Protein 3VUU (pdb70)

Radius of gyration: 20.95 Å; Cα contacts (8 Å, |Δi|>4): 336; chains: 1; bounding box: 60×55×41 Å

Solvent-accessible surface area: 14346 Å² total; per-residue (Å²): 246,32,25,82,134,138,63,34,160,84,67,140,24,76,33,66,32,3,58,89,116,86,68,96,20,105,14,8,6,0,0,38,22,12,66,70,18,43,10,134,2,58,107,101,23,31,119,67,66,62,141,128,90,25,38,0,30,81,40,0,19,42,39,0,15,58,0,0,125,56,5,12,85,102,28,79,138,55,48,141,75,0,15,30,6,0,52,4,0,0,0,0,0,0,11,1,0,40,29,83,1,20,13,75,38,84,29,1,104,64,0,30,80,28,0,38,131,2,3,98,92,61,9,126,136,61,136,100,13,97,58,0,108,112,6,6,91,81,25,67,89,61,0,20,38,0,0,4,10,1,0,42,51,30,82,177,23,126,107,23,40,42,39,68,94,10,7,95,27,42,11,18,8,2,3,6,22,3,0,0,25,74,0,1,74,50,0,74,138,34,21,79,60,24,92,66,27,20,158,138,165,119,113,115,84,31,54,30,23,73,129,137,36,87,120,37,38,81,140,24,55,81,16,6,68,60,9,15,66,13,1,63,89,32,42,114,125,73,122,98,5,100,119,28,38,8,1,64,6,0,53,110,71,6,122,40,3,163,8,61,118,115,4,0,57,77,22,0,70,170

B-factor: mean 55.86, std 19.71, range [22.27, 167.43]

Nearest PDB structures (foldseek):
  3vuu-assembly1_A  TM=1.004E+00  e=6.373E-39  Plasmodium falciparum 3D7
  3vuv-assembly1_A  TM=9.925E-01  e=5.225E-35  Plasmodium falciparum 3D7
  7yg2-assembly1_M  TM=9.817E-01  e=1.694E-31  Plasmodium falciparum
  2wau-assembly1_A  TM=8.057E-01  e=5.005E-11  Plasmodium falciparum 3D7
  2wau-assembly2_B  TM=8.161E-01  e=1.266E-10  Plasmodium falciparum 3D7

Sequence (270 aa):
KCPTEEICKDFNWLGSSVKNFSSDNKGVLVPPRRQSLCLRITLQDFRTKKKKEGDFEKFIYSYASSEARKLRTIHNNNLEKAHQAIRYSFADIGNIIRGDDMMDTPTSKETITYLEKVLKIYNENNDKPKDAKKWWTENRHHVWEAMMCGYQSAQKDNQCTGYGNIDDIPQFLRWFREWGTYVCEESEKNMNTLKAVCFPHENEMCSSTLKKYEEWYNKRKTEWTEQSIKYNNDKINYTDIKTLSPSEYLIEKCPECKCTKKNLQDVFEL

Secondary structure (DSSP, 8-state):
----HHHHHT---BSSSBTTTTTTTTT--B-HHHHT------HHHHHHHTTSTTHHHHHHHHHHHHHHHHHHHHTTT-HHHHHHHHHHHHHHHHHHHTT--SB-SHHHHHHHHHHHHHHHHHSSSSS---SHHHHHHHHHHHHHHHHHHHHHHHHT-------TTGGGS-HHHHHHHHHHHHHHHHHHHHHHHHHHHH---HHHHHHHHHHHHHHHHHHHHHHHHHHHHHHHHHGGG-TTTTT--HHHHHHHS-TTT---IIIIIHHH--

GO terms:
  GO:0009986 cell surface (C, IDA)
  GO:0046812 host cell surface binding (F, IDA)
  GO:0005515 protein binding (F, IPI)

Structure (mmCIF, N/CA/C/O backbone):
data_3VUU
#
_entry.id   3VUU
#
_cell.length_a   36.625
_cell.length_b   101.499
_cell.length_c   38.365
_cell.angle_alpha   90.00
_cell.angle_beta   101.59
_cell.angle_gamma   90.00
#
_symmetry.space_group_name_H-M   'P 1 21 1'
#
loop_
_entity.id
_entity.type
_entity.pdbx_description
1 polymer 'Erythrocyte membrane protein, putative'
2 non-polymer 'CHLORIDE ION'
3 water water
#
loop_
_atom_site.group_PDB
_atom_site.id
_atom_site.type_symbol
_atom_site.label_atom_id
_atom_site.label_alt_id
_atom_site.label_comp_id
_atom_site.label_asym_id
_atom_site.label_entity_id
_atom_site.label_seq_id
_atom_site.pdbx_PDB_ins_code
_atom_site.Cartn_x
_atom_site.Cartn_y
_atom_site.Cartn_z
_atom_site.occupancy
_atom_site.B_iso_or_equiv
_atom_site.auth_seq_id
_atom_site.auth_comp_id
_atom_site.auth_asym_id
_atom_site.auth_atom_id
_atom_site.pdbx_PDB_model_num
ATOM 1 N N . LYS A 1 6 ? -7.807 1.785 -13.368 1.00 89.96 161 LYS A N 1
ATOM 2 C CA . LYS A 1 6 ? -7.987 2.726 -14.473 1.00 91.14 161 LYS A CA 1
ATOM 3 C C . LYS A 1 6 ? -7.652 4.162 -14.065 1.00 80.67 161 LYS A C 1
ATOM 4 O O . LYS A 1 6 ? -8.090 4.637 -13.021 1.00 79.25 161 LYS A O 1
ATOM 10 N N . CYS A 1 7 ? -6.873 4.830 -14.913 1.00 72.80 162 CYS A N 1
ATOM 11 C CA . CYS A 1 7 ? -6.369 6.185 -14.683 1.00 66.48 162 CYS A CA 1
ATOM 12 C C . CYS A 1 7 ? -7.467 7.231 -14.460 1.00 64.00 162 CYS A C 1
ATOM 13 O O . CYS A 1 7 ? -8.598 7.042 -14.902 1.00 66.85 162 CYS A O 1
ATOM 16 N N . PRO A 1 8 ? -7.133 8.342 -13.770 1.00 63.34 163 PRO A N 1
ATOM 17 C CA . PRO A 1 8 ? -8.095 9.431 -13.558 1.00 62.91 163 PRO A CA 1
ATOM 18 C C . PRO A 1 8 ? -8.411 10.112 -14.875 1.00 63.75 163 PRO A C 1
ATOM 19 O O . PRO A 1 8 ? -7.580 10.068 -15.782 1.00 59.74 163 PRO A O 1
ATOM 23 N N . THR A 1 9 ? -9.579 10.739 -14.973 1.00 72.83 164 THR A N 1
ATOM 24 C CA . THR A 1 9 ? -9.990 11.420 -16.203 1.00 78.56 164 THR A CA 1
ATOM 25 C C . THR A 1 9 ? -9.144 12.665 -16.480 1.00 75.55 164 THR A C 1
ATOM 26 O O . THR A 1 9 ? -8.305 13.051 -15.666 1.00 64.52 164 THR A O 1
ATOM 30 N N . GLU A 1 10 ? -9.363 13.291 -17.630 1.00 83.41 165 GLU A N 1
ATOM 31 C CA . GLU A 1 10 ? -8.621 14.498 -17.961 1.00 94.38 165 GLU A CA 1
ATOM 32 C C . GLU A 1 10 ? -9.082 15.669 -17.100 1.00 90.39 165 GLU A C 1
ATOM 33 O O . GLU A 1 10 ? -8.289 16.550 -16.765 1.00 85.96 165 GLU A O 1
ATOM 39 N N . GLU A 1 11 ? -10.362 15.666 -16.741 1.00 88.27 166 GLU A N 1
ATOM 40 C CA . GLU A 1 11 ? -10.909 16.673 -15.840 1.00 90.43 166 GLU A CA 1
ATOM 41 C C . GLU A 1 11 ? -10.112 16.734 -14.548 1.00 82.78 166 GLU A C 1
ATOM 42 O O . GLU A 1 11 ? -9.681 17.802 -14.116 1.00 83.54 166 GLU A O 1
ATOM 48 N N . ILE A 1 12 ? -9.915 15.575 -13.936 1.00 76.40 167 ILE A N 1
ATOM 49 C CA . ILE A 1 12 ? -9.151 15.502 -12.703 1.00 75.73 167 ILE A CA 1
ATOM 50 C C . ILE A 1 12 ? -7.710 15.946 -12.941 1.00 77.67 167 ILE A C 1
ATOM 51 O O . ILE A 1 12 ? -7.161 16.735 -12.177 1.00 83.49 167 ILE A O 1
ATOM 56 N N . CYS A 1 13 ? -7.124 15.471 -14.034 1.00 75.89 168 CYS A N 1
ATOM 57 C CA . CYS A 1 13 ? -5.719 15.725 -14.337 1.00 74.45 168 CYS A CA 1
ATOM 58 C C . CYS A 1 13 ? -5.382 17.166 -14.728 1.00 81.58 168 CYS A C 1
ATOM 59 O O . CYS A 1 13 ? -4.261 17.619 -14.492 1.00 77.52 168 CYS A O 1
ATOM 62 N N . LYS A 1 14 ? -6.336 17.882 -15.326 1.00 90.97 169 LYS A N 1
ATOM 63 C CA . LYS A 1 14 ? -6.096 19.268 -15.739 1.00 94.05 169 LYS A CA 1
ATOM 64 C C . LYS A 1 14 ? -5.725 20.148 -14.550 1.00 94.02 169 LYS A C 1
ATOM 65 O O . LYS A 1 14 ? -4.980 21.112 -14.692 1.00 91.66 169 LYS A O 1
ATOM 71 N N . ASP A 1 15 ? -6.241 19.798 -13.376 1.00 96.69 170 ASP A N 1
ATOM 72 C CA . ASP A 1 15 ? -6.089 20.632 -12.185 1.00 100.26 170 ASP A CA 1
ATOM 73 C C . ASP A 1 15 ? -4.735 20.514 -11.479 1.00 95.25 170 ASP A C 1
ATOM 74 O O . ASP A 1 15 ? -4.529 21.133 -10.437 1.00 96.79 170 ASP A O 1
ATOM 79 N N . PHE A 1 16 ? -3.814 19.736 -12.042 1.00 91.63 171 PHE A N 1
ATOM 80 C CA . PHE A 1 16 ? -2.490 19.562 -11.437 1.00 86.07 171 PHE A CA 1
ATOM 81 C C . PHE A 1 16 ? -1.386 20.187 -12.290 1.00 84.59 171 PHE A C 1
ATOM 82 O O . PHE A 1 16 ? -1.316 19.959 -13.497 1.00 85.47 171 PHE A O 1
ATOM 90 N N . ASN A 1 31 ? 24.654 6.828 -2.197 1.00 62.88 186 ASN A N 1
ATOM 91 C CA . ASN A 1 31 ? 23.419 6.060 -2.338 1.00 67.12 186 ASN A CA 1
ATOM 92 C C . ASN A 1 31 ? 22.684 5.871 -1.016 1.00 61.60 186 ASN A C 1
ATOM 93 O O . ASN A 1 31 ? 22.219 6.842 -0.420 1.00 67.02 186 ASN A O 1
ATOM 98 N N . TRP A 1 32 ? 22.584 4.626 -0.556 1.00 48.35 187 TRP A N 1
ATOM 99 C CA . TRP A 1 32 ? 21.850 4.338 0.677 1.00 52.47 187 TRP A CA 1
ATOM 100 C C . TRP A 1 32 ? 22.520 4.990 1.877 1.00 54.98 187 TRP A C 1
ATOM 101 O O . TRP A 1 32 ? 23.593 4.577 2.314 1.00 54.77 187 TRP A O 1
ATOM 112 N N . LEU A 1 33 ? 21.869 6.026 2.396 1.00 57.74 188 LEU A N 1
ATOM 113 C CA . LEU A 1 33 ? 22.488 6.919 3.363 1.00 59.71 188 LEU A CA 1
ATOM 114 C C . LEU A 1 33 ? 22.160 6.569 4.810 1.00 57.91 188 LEU A C 1
ATOM 115 O O . LEU A 1 33 ? 21.004 6.636 5.223 1.00 54.50 188 LEU A O 1
ATOM 120 N N . GLY A 1 34 ? 23.191 6.222 5.578 1.00 69.58 189 GLY A N 1
ATOM 121 C CA . GLY A 1 34 ? 23.043 5.895 6.987 1.00 78.35 189 GLY A CA 1
ATOM 122 C C . GLY A 1 34 ? 22.734 7.087 7.875 1.00 87.78 189 GLY A C 1
ATOM 123 O O . GLY A 1 34 ? 21.958 6.981 8.826 1.00 95.69 189 GLY A O 1
ATOM 124 N N . SER A 1 35 ? 23.339 8.228 7.569 1.00 84.42 190 SER A N 1
ATOM 125 C CA . SER A 1 35 ? 23.068 9.444 8.324 1.00 91.07 190 SER A CA 1
ATOM 126 C C . SER A 1 35 ? 21.746 10.090 7.906 1.00 95.84 190 SER A C 1
ATOM 127 O O . SER A 1 35 ? 20.967 9.501 7.154 1.00 100.02 190 SER A O 1
ATOM 130 N N . SER A 1 36 ? 21.506 11.300 8.411 1.00 95.69 191 SER A N 1
ATOM 131 C CA . SER A 1 36 ? 20.334 12.119 8.067 1.00 92.83 191 SER A CA 1
ATOM 132 C C . SER A 1 36 ? 18.987 11.563 8.554 1.00 82.02 191 SER A C 1
ATOM 133 O O . SER A 1 36 ? 17.926 12.022 8.126 1.00 82.48 191 SER A O 1
ATOM 136 N N . VAL A 1 37 ? 19.034 10.593 9.460 1.00 66.69 192 VAL A N 1
ATOM 137 C CA . VAL A 1 37 ? 17.825 10.012 10.031 1.00 55.12 192 VAL A CA 1
ATOM 138 C C . VAL A 1 37 ? 17.622 10.558 11.437 1.00 53.46 192 VAL A C 1
ATOM 139 O O . VAL A 1 37 ? 18.574 10.602 12.211 1.00 51.04 192 VAL A O 1
ATOM 143 N N . LYS A 1 38 ? 16.402 10.992 11.759 1.00 54.35 193 LYS A N 1
ATOM 144 C CA . LYS A 1 38 ? 16.069 11.385 13.129 1.00 58.50 193 LYS A CA 1
ATOM 145 C C . LYS A 1 38 ? 16.403 10.228 14.068 1.00 59.95 193 LYS A C 1
ATOM 146 O O . LYS A 1 38 ? 16.134 9.079 13.738 1.00 50.29 193 LYS A O 1
ATOM 152 N N . ASN A 1 39 ? 17.006 10.530 15.217 1.00 71.28 194 ASN A N 1
ATOM 153 C CA . ASN A 1 39 ? 17.399 9.504 16.194 1.00 41.42 194 ASN A CA 1
ATOM 154 C C . ASN A 1 39 ? 18.168 8.310 15.625 1.00 33.00 194 ASN A C 1
ATOM 155 O O . ASN A 1 39 ? 17.822 7.156 15.904 1.00 44.88 194 ASN A O 1
ATOM 160 N N . PHE A 1 40 ? 19.200 8.583 14.835 1.00 61.69 195 PHE A N 1
ATOM 161 C CA . PHE A 1 40 ? 19.913 7.520 14.138 1.00 59.92 195 PHE A CA 1
ATOM 162 C C . PHE A 1 40 ? 20.796 6.660 15.064 1.00 66.89 195 PHE A C 1
ATOM 163 O O . PHE A 1 40 ? 21.257 5.586 14.670 1.00 68.16 195 PHE A O 1
ATOM 171 N N . SER A 1 41 ? 21.039 7.133 16.283 1.00 64.14 196 SER A N 1
ATOM 172 C CA . SER A 1 41 ? 21.840 6.374 17.241 1.00 70.54 196 SER A CA 1
ATOM 173 C C . SER A 1 41 ? 20.967 5.721 18.305 1.00 72.68 196 SER A C 1
ATOM 174 O O . SER A 1 41 ? 21.471 5.053 19.213 1.00 75.97 196 SER A O 1
ATOM 177 N N . SER A 1 42 ? 19.657 5.914 18.181 1.00 71.04 197 SER A N 1
ATOM 178 C CA . SER A 1 42 ? 18.710 5.421 19.173 1.00 76.30 197 SER A CA 1
ATOM 179 C C . SER A 1 42 ? 17.584 4.591 18.544 1.00 76.62 197 SER A C 1
ATOM 180 O O . SER A 1 42 ? 17.795 3.453 18.134 1.00 77.89 197 SER A O 1
ATOM 183 N N . ASP A 1 43 ? 16.390 5.175 18.478 1.00 77.38 198 ASP A N 1
ATOM 184 C CA . ASP A 1 43 ? 15.201 4.482 17.989 1.00 74.69 198 ASP A CA 1
ATOM 185 C C . ASP A 1 43 ? 15.350 4.042 16.540 1.00 67.58 198 ASP A C 1
ATOM 186 O O . ASP A 1 43 ? 14.868 2.975 16.152 1.00 64.41 198 ASP A O 1
ATOM 191 N N . ASN A 1 44 ? 16.007 4.875 15.740 1.00 61.36 199 ASN A N 1
ATOM 192 C CA . ASN A 1 44 ? 16.192 4.573 14.328 1.00 56.80 199 ASN A CA 1
ATOM 193 C C . ASN A 1 44 ? 17.616 4.132 13.982 1.00 51.48 199 ASN A C 1
ATOM 194 O O . ASN A 1 44 ? 18.083 4.320 12.854 1.00 49.98 199 ASN A O 1
ATOM 199 N N . LYS A 1 45 ? 18.300 3.546 14.959 1.00 52.20 200 LYS A N 1
ATOM 200 C CA . LYS A 1 45 ? 19.607 2.957 14.721 1.00 60.35 200 LYS A CA 1
ATOM 201 C C . LYS A 1 45 ? 19.469 1.873 13.657 1.00 61.43 200 LYS A C 1
ATOM 202 O O . LYS A 1 45 ? 18.612 0.995 13.765 1.00 55.71 200 LYS A O 1
ATOM 208 N N . GLY A 1 46 ? 20.296 1.955 12.620 1.00 51.85 201 GLY A N 1
ATOM 209 C CA . GLY A 1 46 ? 20.273 0.971 11.555 1.00 52.38 201 GLY A CA 1
ATOM 210 C C . GLY A 1 46 ? 19.468 1.364 10.325 1.00 48.07 201 GLY A C 1
ATOM 211 O O . GLY A 1 46 ? 19.589 0.728 9.280 1.00 48.83 201 GLY A O 1
ATOM 212 N N . VAL A 1 47 ? 18.648 2.405 10.440 1.00 44.91 202 VAL A N 1
ATOM 213 C CA . VAL A 1 47 ? 17.826 2.858 9.319 1.00 41.73 202 VAL A CA 1
ATOM 214 C C . VAL A 1 47 ? 18.656 3.510 8.216 1.00 48.38 202 VAL A C 1
ATOM 215 O O . VAL A 1 47 ? 19.437 4.425 8.468 1.00 43.32 202 VAL A O 1
ATOM 219 N N . LEU A 1 48 ? 18.483 3.031 6.987 1.00 40.11 203 LEU A N 1
ATOM 220 C CA . LEU A 1 48 ? 19.135 3.652 5.838 1.00 47.20 203 LEU A CA 1
ATOM 221 C C . LEU A 1 48 ? 18.071 4.254 4.920 1.00 43.83 203 LEU A C 1
ATOM 222 O O . LEU A 1 48 ? 17.023 3.650 4.691 1.00 35.61 203 LEU A O 1
ATOM 227 N N . VAL A 1 49 ? 18.352 5.441 4.397 1.00 42.27 204 VAL A N 1
ATOM 228 C CA . VAL A 1 49 ? 17.396 6.164 3.560 1.00 35.46 204 VAL A CA 1
ATOM 229 C C . VAL A 1 49 ? 17.545 5.773 2.099 1.00 35.42 204 VAL A C 1
ATOM 230 O O . VAL A 1 49 ? 18.635 5.894 1.541 1.00 37.06 204 VAL A O 1
ATOM 234 N N . PRO A 1 50 ? 16.443 5.304 1.474 1.00 33.98 205 PRO A N 1
ATOM 235 C CA . PRO A 1 50 ? 16.437 5.021 0.033 1.00 35.86 205 PRO A CA 1
ATOM 236 C C . PRO A 1 50 ? 16.909 6.250 -0.737 1.00 42.12 205 PRO A C 1
ATOM 237 O O . PRO A 1 50 ? 16.579 7.370 -0.347 1.00 43.95 205 PRO A O 1
ATOM 241 N N . PRO A 1 51 ? 17.682 6.046 -1.806 1.00 41.96 206 PRO A N 1
ATOM 242 C CA . PRO A 1 51 ? 18.061 7.167 -2.671 1.00 46.81 206 PRO A CA 1
ATOM 243 C C . PRO A 1 51 ? 16.816 7.903 -3.187 1.00 47.89 206 PRO A C 1
ATOM 244 O O . PRO A 1 51 ? 16.821 9.132 -3.282 1.00 35.59 206 PRO A O 1
ATOM 248 N N . ARG A 1 52 ? 15.766 7.147 -3.500 1.00 39.19 207 ARG A N 1
ATOM 249 C CA . ARG A 1 52 ? 14.504 7.713 -3.976 1.00 42.58 207 ARG A CA 1
ATOM 250 C C . ARG A 1 52 ? 13.900 8.666 -2.947 1.00 44.01 207 ARG A C 1
ATOM 251 O O . ARG A 1 52 ? 13.402 9.747 -3.301 1.00 40.16 207 ARG A O 1
ATOM 259 N N . ARG A 1 53 ? 13.940 8.268 -1.674 1.00 39.22 208 ARG A N 1
ATOM 260 C CA . ARG A 1 53 ? 13.473 9.148 -0.604 1.00 38.72 208 ARG A CA 1
ATOM 261 C C . ARG A 1 53 ? 14.341 10.405 -0.482 1.00 41.73 208 ARG A C 1
ATOM 262 O O . ARG A 1 53 ? 13.815 11.511 -0.346 1.00 42.49 208 ARG A O 1
ATOM 270 N N . GLN A 1 54 ? 15.661 10.236 -0.546 1.00 40.61 209 GLN A N 1
ATOM 271 C CA . GLN A 1 54 ? 16.579 11.372 -0.454 1.00 44.40 209 GLN A CA 1
ATOM 272 C C . GLN A 1 54 ? 16.266 12.409 -1.525 1.00 44.28 209 GLN A C 1
ATOM 273 O O . GLN A 1 54 ? 16.436 13.602 -1.308 1.00 42.64 209 GLN A O 1
ATOM 279 N N . SER A 1 55 ? 15.797 11.935 -2.677 1.00 43.79 210 SER A N 1
ATOM 280 C CA . SER A 1 55 ? 15.524 12.782 -3.834 1.00 46.79 210 SER A CA 1
ATOM 281 C C . SER A 1 55 ? 14.052 13.181 -3.995 1.00 43.28 210 SER A C 1
ATOM 282 O O . SER A 1 55 ? 13.701 13.854 -4.966 1.00 43.34 210 SER A O 1
ATOM 285 N N . LEU A 1 56 ? 13.197 12.756 -3.066 1.00 41.17 211 LEU A N 1
ATOM 286 C CA . LEU A 1 56 ? 11.757 12.966 -3.205 1.00 43.60 211 LEU A CA 1
ATOM 287 C C . LEU A 1 56 ? 11.431 14.440 -3.450 1.00 45.64 211 LEU A C 1
ATOM 288 O O . LEU A 1 56 ? 11.917 15.318 -2.736 1.00 38.28 211 LEU A O 1
ATOM 293 N N . CYS A 1 57 ? 10.621 14.703 -4.472 1.00 50.71 212 CYS A N 1
ATOM 294 C CA . CYS A 1 57 ? 10.283 16.078 -4.846 1.00 58.13 212 CYS A CA 1
ATOM 295 C C . CYS A 1 57 ? 9.145 16.625 -3.988 1.00 54.10 212 CYS A C 1
ATOM 296 O O . CYS A 1 57 ? 7.975 16.438 -4.317 1.00 54.21 212 CYS A O 1
ATOM 299 N N . LEU A 1 58 ? 9.488 17.288 -2.887 1.00 49.05 213 LEU A N 1
ATOM 300 C CA . LEU A 1 58 ? 8.487 17.897 -2.007 1.00 44.55 213 LEU A CA 1
ATOM 301 C C . LEU A 1 58 ? 9.120 18.866 -1.021 1.00 53.61 213 LEU A C 1
ATOM 302 O O . LEU A 1 58 ? 9.843 18.456 -0.115 1.00 55.44 213 LEU A O 1
ATOM 307 N N . ARG A 1 59 ? 8.837 20.153 -1.185 1.00 55.42 214 ARG A N 1
ATOM 308 C CA . ARG A 1 59 ? 9.353 21.137 -0.248 1.00 55.27 214 ARG A CA 1
ATOM 309 C C . ARG A 1 59 ? 8.412 22.322 -0.057 1.00 53.74 214 ARG A C 1
ATOM 310 O O . ARG A 1 59 ? 8.043 23.004 -1.017 1.00 48.09 214 ARG A O 1
ATOM 318 N N . ILE A 1 60 ? 8.016 22.543 1.193 1.00 48.93 215 ILE A N 1
ATOM 319 C CA . ILE A 1 60 ? 7.132 23.647 1.530 1.00 51.01 215 ILE A CA 1
ATOM 320 C C . ILE A 1 60 ? 7.871 24.630 2.434 1.00 56.18 215 ILE A C 1
ATOM 321 O O . ILE A 1 60 ? 8.168 24.330 3.593 1.00 58.75 215 ILE A O 1
ATOM 326 N N . THR A 1 61 ? 8.193 25.795 1.884 1.00 50.56 216 THR A N 1
ATOM 327 C CA . THR A 1 61 ? 8.880 26.822 2.647 1.00 57.10 216 THR A CA 1
ATOM 328 C C . THR A 1 61 ? 7.883 27.817 3.230 1.00 59.15 216 THR A C 1
ATOM 329 O O . THR A 1 61 ? 6.703 27.831 2.858 1.00 58.65 216 THR A O 1
ATOM 333 N N . LEU A 1 62 ? 8.368 28.640 4.152 1.00 58.57 217 LEU A N 1
ATOM 334 C CA . LEU A 1 62 ? 7.567 29.688 4.770 1.00 53.61 217 LEU A CA 1
ATOM 335 C C . LEU A 1 62 ? 6.911 30.531 3.692 1.00 48.20 217 LEU A C 1
ATOM 336 O O . LEU A 1 62 ? 5.753 30.938 3.818 1.00 47.05 217 LEU A O 1
ATOM 341 N N . GLN A 1 63 ? 7.664 30.774 2.623 1.00 55.39 218 GLN A N 1
ATOM 342 C CA . GLN A 1 63 ? 7.211 31.616 1.521 1.00 58.68 218 GLN A CA 1
ATOM 343 C C . GLN A 1 63 ? 6.088 30.945 0.733 1.00 56.62 218 GLN A C 1
ATOM 344 O O . GLN A 1 63 ? 5.133 31.605 0.309 1.00 53.72 218 GLN A O 1
ATOM 350 N N . ASP A 1 64 ? 6.203 29.633 0.541 1.00 52.34 219 ASP A N 1
ATOM 351 C CA . ASP A 1 64 ? 5.133 28.869 -0.091 1.00 51.92 219 ASP A CA 1
ATOM 352 C C . ASP A 1 64 ? 3.857 29.000 0.724 1.00 49.59 219 ASP A C 1
ATOM 353 O O . ASP A 1 64 ? 2.781 29.248 0.175 1.00 49.23 219 ASP A O 1
ATOM 358 N N . PHE A 1 65 ? 3.987 28.830 2.037 1.00 44.68 220 PHE A N 1
ATOM 359 C CA . PHE A 1 65 ? 2.849 28.950 2.933 1.00 44.12 220 PHE A CA 1
ATOM 360 C C . PHE A 1 65 ? 2.214 30.319 2.802 1.00 44.78 220 PHE A C 1
ATOM 361 O O . PHE A 1 65 ? 0.998 30.444 2.648 1.00 45.77 220 PHE A O 1
ATOM 369 N N . ARG A 1 66 ? 3.064 31.336 2.873 1.00 48.90 221 ARG A N 1
ATOM 370 C CA . ARG A 1 66 ? 2.640 32.726 2.867 1.00 52.48 221 ARG A CA 1
ATOM 371 C C . ARG A 1 66 ? 1.789 33.057 1.649 1.00 49.32 221 ARG A C 1
ATOM 372 O O . ARG A 1 66 ? 0.771 33.736 1.757 1.00 49.46 221 ARG A O 1
ATOM 380 N N . THR A 1 67 ? 2.205 32.573 0.487 1.00 49.31 222 THR A N 1
ATOM 381 C CA . THR A 1 67 ? 1.489 32.876 -0.747 1.00 49.67 222 THR A CA 1
ATOM 382 C C . THR A 1 67 ? 0.327 31.897 -1.046 1.00 48.64 222 THR A C 1
ATOM 383 O O . THR A 1 67 ? -0.772 32.332 -1.378 1.00 44.70 222 THR A O 1
ATOM 387 N N . LYS A 1 68 ? 0.541 30.591 -0.898 1.00 41.73 223 LYS A N 1
ATOM 388 C CA . LYS A 1 68 ? -0.549 29.646 -1.168 1.00 43.85 223 LYS A CA 1
ATOM 389 C C . LYS A 1 68 ? -1.756 29.820 -0.235 1.00 48.48 223 LYS A C 1
ATOM 390 O O . LYS A 1 68 ? -2.900 29.595 -0.652 1.00 47.18 223 LYS A O 1
ATOM 396 N N . LYS A 1 69 ? -1.522 30.233 1.011 1.00 37.66 224 LYS A N 1
ATOM 397 C CA . LYS A 1 69 ? -2.634 30.369 1.966 1.00 38.69 224 LYS A CA 1
ATOM 398 C C . LYS A 1 69 ? -3.696 31.395 1.540 1.00 44.88 224 LYS A C 1
ATOM 399 O O . LYS A 1 69 ? -4.801 31.395 2.086 1.00 46.37 224 LYS A O 1
ATOM 405 N N . LYS A 1 70 ? -3.363 32.264 0.583 1.00 48.15 225 LYS A N 1
ATOM 406 C CA . LYS A 1 70 ? -4.266 33.354 0.183 1.00 53.91 225 LYS A CA 1
ATOM 407 C C . LYS A 1 70 ? -5.510 32.875 -0.574 1.00 51.39 225 LYS A C 1
ATOM 408 O O . LYS A 1 70 ? -6.523 33.575 -0.616 1.00 50.50 225 LYS A O 1
ATOM 414 N N . LYS A 1 71 ? -5.433 31.688 -1.176 1.00 46.31 226 LYS A N 1
ATOM 415 C CA . LYS A 1 71 ? -6.580 31.120 -1.870 1.00 47.78 226 LYS A CA 1
ATOM 416 C C . LYS A 1 71 ? -6.858 29.699 -1.399 1.00 50.91 226 LYS A C 1
ATOM 417 O O . LYS A 1 71 ? -5.951 28.875 -1.324 1.00 50.19 226 LYS A O 1
ATOM 423 N N . GLU A 1 72 ? -8.118 29.420 -1.085 1.00 46.61 227 GLU A N 1
ATOM 424 C CA . GLU A 1 72 ? -8.491 28.128 -0.550 1.00 42.70 227 GLU A CA 1
ATOM 425 C C . GLU A 1 72 ? -8.246 27.037 -1.587 1.00 47.05 227 GLU A C 1
ATOM 426 O O . GLU A 1 72 ? -8.611 27.184 -2.755 1.00 39.45 227 GLU A O 1
ATOM 432 N N . GLY A 1 73 ? -7.600 25.956 -1.165 1.00 56.08 228 GLY A N 1
ATOM 433 C CA . GLY A 1 73 ? -7.334 24.839 -2.057 1.00 33.25 228 GLY A CA 1
ATOM 434 C C . GLY A 1 73 ? -5.966 24.940 -2.700 1.00 38.78 228 GLY A C 1
ATOM 435 O O . GLY A 1 73 ? -5.458 23.963 -3.255 1.00 44.34 228 GLY A O 1
ATOM 436 N N . ASP A 1 74 ? -5.352 26.116 -2.626 1.00 60.89 229 ASP A N 1
ATOM 437 C CA . ASP A 1 74 ? -4.052 26.302 -3.264 1.00 55.32 229 ASP A CA 1
ATOM 438 C C . ASP A 1 74 ? -2.894 25.597 -2.547 1.00 42.73 229 ASP A C 1
ATOM 439 O O . ASP A 1 74 ? -1.931 25.177 -3.183 1.00 44.97 229 ASP A O 1
ATOM 444 N N . PHE A 1 75 ? -2.973 25.473 -1.230 1.00 36.53 230 PHE A N 1
ATOM 445 C CA . PHE A 1 75 ? -1.887 24.820 -0.505 1.00 37.86 230 PHE A CA 1
ATOM 446 C C . PHE A 1 75 ? -1.925 23.323 -0.799 1.00 36.06 230 PHE A C 1
ATOM 447 O O . PHE A 1 75 ? -0.897 22.699 -1.080 1.00 38.27 230 PHE A O 1
ATOM 455 N N . GLU A 1 76 ? -3.128 22.762 -0.715 1.00 33.49 231 GLU A N 1
ATOM 456 C CA . GLU A 1 76 ? -3.387 21.394 -1.132 1.00 34.74 231 GLU A CA 1
ATOM 457 C C . GLU A 1 76 ? -2.946 21.160 -2.574 1.00 39.46 231 GLU A C 1
ATOM 458 O O . GLU A 1 76 ? -2.240 20.192 -2.858 1.00 35.74 231 GLU A O 1
ATOM 464 N N . LYS A 1 77 ? -3.338 22.057 -3.478 1.00 37.52 232 LYS A N 1
ATOM 465 C CA . LYS A 1 77 ? -2.977 21.922 -4.891 1.00 38.98 232 LYS A CA 1
ATOM 466 C C . LYS A 1 77 ? -1.473 21.918 -5.102 1.00 38.07 232 LYS A C 1
ATOM 467 O O . LYS A 1 77 ? -0.958 21.247 -5.996 1.00 38.71 232 LYS A O 1
ATOM 473 N N . PHE A 1 78 ? -0.769 22.693 -4.289 1.00 36.16 233 PHE A N 1
ATOM 474 C CA . PHE A 1 78 ? 0.675 22.761 -4.383 1.00 32.54 233 PHE A CA 1
ATOM 475 C C . PHE A 1 78 ? 1.270 21.404 -4.047 1.00 35.62 233 PHE A C 1
ATOM 476 O O . PHE A 1 78 ? 2.185 20.940 -4.712 1.00 40.12 233 PHE A O 1
ATOM 484 N N . ILE A 1 79 ? 0.745 20.784 -2.999 1.00 33.74 234 ILE A N 1
ATOM 485 C CA . ILE A 1 79 ? 1.145 19.434 -2.615 1.00 35.70 234 ILE A CA 1
ATOM 486 C C . ILE A 1 79 ? 0.842 18.402 -3.710 1.00 39.51 234 ILE A C 1
ATOM 487 O O . ILE A 1 79 ? 1.705 17.588 -4.050 1.00 41.81 234 ILE A O 1
ATOM 492 N N . TYR A 1 80 ? -0.368 18.448 -4.274 1.00 38.32 235 TYR A N 1
ATOM 493 C CA . TYR A 1 80 ? -0.740 17.556 -5.381 1.00 37.89 235 TYR A CA 1
ATOM 494 C C . TYR A 1 80 ? 0.199 17.724 -6.578 1.00 39.87 235 TYR A C 1
ATOM 495 O O . TYR A 1 80 ? 0.587 16.752 -7.221 1.00 38.95 235 TYR A O 1
ATOM 504 N N . SER A 1 81 ? 0.564 18.963 -6.882 1.00 38.22 236 SER A N 1
ATOM 505 C CA . SER A 1 81 ? 1.506 19.215 -7.970 1.00 41.38 236 SER A CA 1
ATOM 506 C C . SER A 1 81 ? 2.870 18.575 -7.724 1.00 36.66 236 SER A C 1
ATOM 507 O O . SER A 1 81 ? 3.468 18.013 -8.646 1.00 38.12 236 SER A O 1
ATOM 510 N N . TYR A 1 82 ? 3.364 18.671 -6.488 1.00 34.71 237 TYR A N 1
ATOM 511 C CA . TYR A 1 82 ? 4.611 18.001 -6.118 1.00 38.75 237 TYR A CA 1
ATOM 512 C C . TYR A 1 82 ? 4.498 16.485 -6.282 1.00 37.18 237 TYR A C 1
ATOM 513 O O . TYR A 1 82 ? 5.394 15.855 -6.841 1.00 39.67 237 TYR A O 1
ATOM 522 N N . ALA A 1 83 ? 3.402 15.907 -5.789 1.00 31.88 238 ALA A N 1
ATOM 523 C CA . ALA A 1 83 ? 3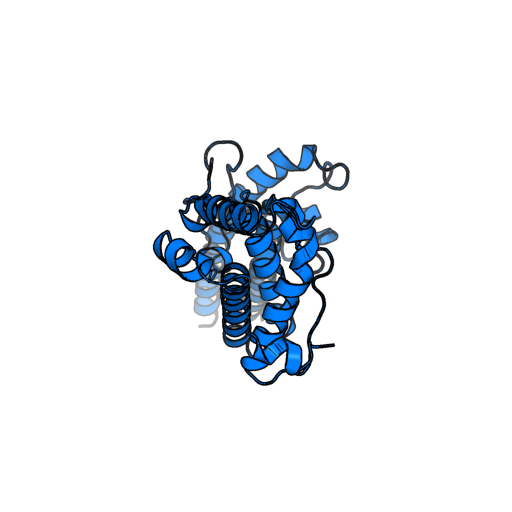.186 14.460 -5.890 1.00 34.73 238 ALA A CA 1
ATOM 524 C C . ALA A 1 83 ? 3.148 14.046 -7.359 1.00 33.88 238 ALA A C 1
ATOM 525 O O . ALA A 1 83 ? 3.775 13.073 -7.766 1.00 34.07 238 ALA A O 1
ATOM 527 N N . SER A 1 84 ? 2.434 14.828 -8.158 1.00 33.92 239 SER A N 1
ATOM 528 C CA . SER A 1 84 ? 2.346 14.591 -9.586 1.00 36.19 239 SER A CA 1
ATOM 529 C C . SER A 1 84 ? 3.718 14.633 -10.252 1.00 39.03 239 SER A C 1
ATOM 530 O O . SER A 1 84 ? 4.026 13.805 -11.111 1.00 39.95 239 SER A O 1
ATOM 533 N N . SER A 1 85 ? 4.544 15.594 -9.851 1.00 34.11 240 SER A N 1
ATOM 534 C CA . SER A 1 85 ? 5.865 15.749 -10.451 1.00 38.03 240 SER A CA 1
ATOM 535 C C . SER A 1 85 ? 6.814 14.626 -10.023 1.00 40.23 240 SER A C 1
ATOM 536 O O . SER A 1 85 ? 7.625 14.163 -10.820 1.00 46.04 240 SER A O 1
ATOM 539 N N . GLU A 1 86 ? 6.700 14.196 -8.770 1.00 39.15 241 GLU A N 1
ATOM 540 C CA . GLU A 1 86 ? 7.488 13.075 -8.258 1.00 37.51 241 GLU A CA 1
ATOM 541 C C . GLU A 1 86 ? 7.212 11.835 -9.108 1.00 40.16 241 GLU A C 1
ATOM 542 O O . GLU A 1 86 ? 8.139 11.164 -9.573 1.00 44.00 241 GLU A O 1
ATOM 548 N N . ALA A 1 87 ? 5.929 11.567 -9.345 1.00 42.29 242 ALA A N 1
ATOM 549 C CA . ALA A 1 87 ? 5.511 10.426 -10.164 1.00 39.68 242 ALA A CA 1
ATOM 550 C C . ALA A 1 87 ? 5.967 10.524 -11.614 1.00 41.91 242 ALA A C 1
ATOM 551 O O . ALA A 1 87 ? 6.370 9.523 -12.204 1.00 44.45 242 ALA A O 1
ATOM 553 N N . ARG A 1 88 ? 5.907 11.727 -12.187 1.00 44.43 243 ARG A N 1
ATOM 554 C CA . ARG A 1 88 ? 6.375 11.931 -13.557 1.00 47.35 243 ARG A CA 1
ATOM 555 C C . ARG A 1 88 ? 7.863 11.639 -13.649 1.00 45.59 243 ARG A C 1
ATOM 556 O O . ARG A 1 88 ? 8.330 11.021 -14.613 1.00 51.50 243 ARG A O 1
ATOM 564 N N . LYS A 1 89 ? 8.601 12.105 -12.645 1.00 41.85 244 LYS A N 1
ATOM 565 C CA . LYS A 1 89 ? 10.038 11.881 -12.583 1.00 47.13 244 LYS A CA 1
ATOM 566 C C . LYS A 1 89 ? 10.336 10.393 -12.484 1.00 43.81 244 LYS A C 1
ATOM 567 O O . LYS A 1 89 ? 11.205 9.883 -13.190 1.00 48.89 244 LYS A O 1
ATOM 573 N N . LEU A 1 90 ? 9.605 9.700 -11.613 1.00 41.79 245 LEU A N 1
ATOM 574 C CA . LEU A 1 90 ? 9.851 8.274 -11.391 1.00 39.99 245 LEU A CA 1
ATOM 575 C C . LEU A 1 90 ? 9.615 7.447 -12.648 1.00 44.41 245 LEU A C 1
ATOM 576 O O . LEU A 1 90 ? 10.377 6.524 -12.935 1.00 46.81 245 LEU A O 1
ATOM 581 N N . ARG A 1 91 ? 8.575 7.784 -13.413 1.00 44.83 246 ARG A N 1
ATOM 582 C CA . ARG A 1 91 ? 8.314 7.050 -14.652 1.00 47.02 246 ARG A CA 1
ATOM 583 C C . ARG A 1 91 ? 9.401 7.361 -15.674 1.00 54.29 246 ARG A C 1
ATOM 584 O O . ARG A 1 91 ? 9.824 6.490 -16.427 1.00 57.55 246 ARG A O 1
ATOM 592 N N . THR A 1 92 ? 9.863 8.606 -15.678 1.00 61.38 247 THR A N 1
ATOM 593 C CA . THR A 1 92 ? 10.969 9.012 -16.538 1.00 63.18 247 THR A CA 1
ATOM 594 C C . THR A 1 92 ? 12.209 8.175 -16.240 1.00 58.26 247 THR A C 1
ATOM 595 O O . THR A 1 92 ? 12.892 7.716 -17.150 1.00 59.89 247 THR A O 1
ATOM 599 N N . ILE A 1 93 ? 12.485 7.971 -14.955 1.00 58.27 248 ILE A N 1
ATOM 600 C CA . ILE A 1 93 ? 13.606 7.135 -14.528 1.00 59.66 248 ILE A CA 1
ATOM 601 C C . ILE A 1 93 ? 13.402 5.658 -14.889 1.00 59.51 248 ILE A C 1
ATOM 602 O O . ILE A 1 93 ? 14.291 5.025 -15.451 1.00 59.54 248 ILE A O 1
ATOM 607 N N . HIS A 1 94 ? 12.230 5.119 -14.563 1.00 58.15 249 HIS A N 1
ATOM 608 C CA . HIS A 1 94 ? 11.901 3.730 -14.877 1.00 58.31 249 HIS A CA 1
ATOM 609 C C . HIS A 1 94 ? 11.024 3.668 -16.125 1.00 63.38 249 HIS A C 1
ATOM 610 O O . HIS A 1 94 ? 9.874 3.231 -16.068 1.00 66.77 249 HIS A O 1
ATOM 617 N N . ASN A 1 95 ? 11.578 4.104 -17.250 1.00 66.88 250 ASN A N 1
ATOM 618 C CA . ASN A 1 95 ? 10.807 4.294 -18.474 1.00 68.61 250 ASN A CA 1
ATOM 619 C C . ASN A 1 95 ? 10.482 3.011 -19.235 1.00 70.15 250 ASN A C 1
ATOM 620 O O . ASN A 1 95 ? 9.560 2.983 -20.051 1.00 71.04 250 ASN A O 1
ATOM 625 N N . ASN A 1 96 ? 11.245 1.956 -18.982 1.00 70.19 251 ASN A N 1
ATOM 626 C CA . ASN A 1 96 ? 11.037 0.699 -19.693 1.00 73.69 251 ASN A CA 1
ATOM 627 C C . ASN A 1 96 ? 10.702 -0.450 -18.754 1.00 67.34 251 ASN A C 1
ATOM 628 O O . ASN A 1 96 ? 10.787 -1.619 -19.125 1.00 71.07 251 ASN A O 1
ATOM 633 N N . ASN A 1 97 ? 10.315 -0.102 -17.533 1.00 63.30 252 ASN A N 1
ATOM 634 C CA . ASN A 1 97 ? 9.925 -1.095 -16.543 1.00 68.26 252 ASN A CA 1
ATOM 635 C C . ASN A 1 97 ? 8.756 -0.577 -15.716 1.00 62.03 252 ASN A C 1
ATOM 636 O O . ASN A 1 97 ? 8.942 0.090 -14.696 1.00 57.30 252 ASN A O 1
ATOM 641 N N . LEU A 1 98 ? 7.551 -0.892 -16.180 1.00 62.26 253 LEU A N 1
ATOM 642 C CA . LEU A 1 98 ? 6.317 -0.390 -15.589 1.00 61.47 253 LEU A CA 1
ATOM 643 C C . LEU A 1 98 ? 6.147 -0.820 -14.137 1.00 56.31 253 LEU A C 1
ATOM 644 O O . LEU A 1 98 ? 5.629 -0.060 -13.319 1.00 56.25 253 LEU A O 1
ATOM 649 N N . GLU A 1 99 ? 6.580 -2.043 -13.832 1.00 54.24 254 GLU A N 1
ATOM 650 C CA . GLU A 1 99 ? 6.512 -2.584 -12.477 1.00 60.61 254 GLU A CA 1
ATOM 651 C C . GLU A 1 99 ? 7.364 -1.779 -11.494 1.00 54.58 254 GLU A C 1
ATOM 652 O O . GLU A 1 99 ? 6.899 -1.413 -10.417 1.00 51.41 254 GLU A O 1
ATOM 658 N N . LYS A 1 100 ? 8.618 -1.532 -11.867 1.00 45.20 255 LYS A N 1
ATOM 659 C CA . LYS A 1 100 ? 9.542 -0.768 -11.034 1.00 43.13 255 LYS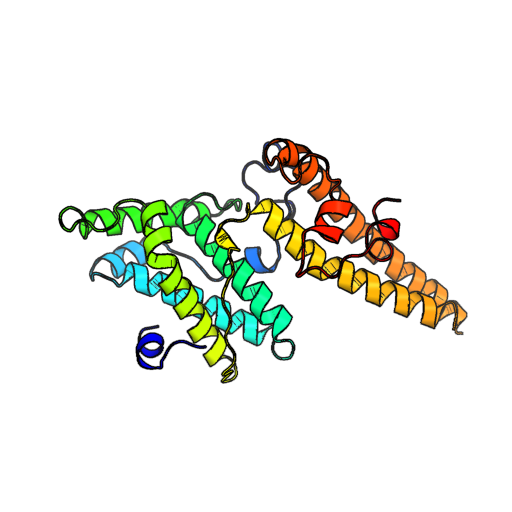 A CA 1
ATOM 660 C C . LYS A 1 100 ? 9.117 0.697 -10.927 1.00 45.69 255 LYS A C 1
ATOM 661 O O . LYS A 1 100 ? 9.344 1.355 -9.906 1.00 42.83 255 LYS A O 1
ATOM 667 N N . ALA A 1 101 ? 8.501 1.205 -11.992 1.00 51.32 256 ALA A N 1
ATOM 668 C CA . ALA A 1 101 ? 7.954 2.553 -11.967 1.00 48.41 256 ALA A CA 1
ATOM 669 C C . ALA A 1 101 ? 6.832 2.620 -10.945 1.00 41.07 256 ALA A C 1
ATOM 670 O O . ALA A 1 101 ? 6.826 3.496 -10.084 1.00 37.98 256 ALA A O 1
ATOM 672 N N . HIS A 1 102 ? 5.893 1.678 -11.027 1.00 43.65 257 HIS A N 1
ATOM 673 C CA . HIS A 1 102 ? 4.709 1.713 -10.167 1.00 42.26 257 HIS A CA 1
ATOM 674 C C . HIS A 1 102 ? 5.049 1.489 -8.699 1.00 36.96 257 HIS A C 1
ATOM 675 O O . HIS A 1 102 ? 4.416 2.064 -7.814 1.00 36.88 257 HIS A O 1
ATOM 682 N N . GLN A 1 103 ? 6.046 0.654 -8.438 1.00 40.46 258 GLN A N 1
ATOM 683 C CA . GLN A 1 103 ? 6.471 0.431 -7.059 1.00 43.43 258 GLN A CA 1
ATOM 684 C C . GLN A 1 103 ? 7.173 1.663 -6.472 1.00 36.25 258 GLN A C 1
ATOM 685 O O . GLN A 1 103 ? 6.917 2.041 -5.333 1.00 35.85 258 GLN A O 1
ATOM 691 N N . ALA A 1 104 ? 8.056 2.289 -7.242 1.00 34.83 259 ALA A N 1
ATOM 692 C CA . ALA A 1 104 ? 8.648 3.555 -6.793 1.00 31.61 259 ALA A CA 1
ATOM 693 C C . ALA A 1 104 ? 7.567 4.600 -6.466 1.00 29.86 259 ALA A C 1
ATOM 694 O O . ALA A 1 104 ? 7.666 5.261 -5.439 1.00 30.90 259 ALA A O 1
ATOM 696 N N . ILE A 1 105 ? 6.527 4.695 -7.311 1.00 38.33 260 ILE A N 1
ATOM 697 C CA . ILE A 1 105 ? 5.380 5.603 -7.102 1.00 36.31 260 ILE A CA 1
ATOM 698 C C . ILE A 1 105 ? 4.659 5.307 -5.796 1.00 30.40 260 ILE A C 1
ATOM 699 O O . ILE A 1 105 ? 4.370 6.217 -5.016 1.00 32.27 260 ILE A O 1
ATOM 704 N N . ARG A 1 106 ? 4.349 4.032 -5.569 1.00 29.63 261 ARG A N 1
ATOM 705 C CA . ARG A 1 106 ? 3.778 3.603 -4.288 1.00 34.52 261 ARG A CA 1
ATOM 706 C C . ARG A 1 106 ? 4.646 3.996 -3.074 1.00 34.61 261 ARG A C 1
ATOM 707 O O . ARG A 1 106 ? 4.136 4.512 -2.079 1.00 32.69 261 ARG A O 1
ATOM 715 N N . TYR A 1 107 ? 5.946 3.723 -3.153 1.00 34.17 262 TYR A N 1
ATOM 716 C CA . TYR A 1 107 ? 6.876 4.083 -2.079 1.00 39.14 262 TYR A CA 1
ATOM 717 C C . TYR A 1 107 ? 6.887 5.605 -1.811 1.00 34.07 262 TYR A C 1
ATOM 718 O O . TYR A 1 107 ? 6.837 6.045 -0.668 1.00 31.16 262 TYR A O 1
ATOM 727 N N . SER A 1 108 ? 6.950 6.395 -2.873 1.00 34.39 263 SER A N 1
ATOM 728 C CA . SER A 1 108 ? 6.955 7.850 -2.720 1.00 35.63 263 SER A CA 1
ATOM 729 C C . SER A 1 108 ? 5.617 8.351 -2.175 1.00 36.28 263 SER A C 1
ATOM 730 O O . SER A 1 108 ? 5.577 9.245 -1.340 1.00 34.52 263 SER A O 1
ATOM 733 N N . PHE A 1 109 ? 4.529 7.751 -2.647 1.00 35.82 264 PHE A N 1
ATOM 734 C CA . PHE A 1 109 ? 3.199 8.036 -2.127 1.00 32.48 264 PHE A CA 1
ATOM 735 C C . PHE A 1 109 ? 3.168 7.852 -0.620 1.00 28.98 264 PHE A C 1
ATOM 736 O O . PHE A 1 109 ? 2.725 8.740 0.125 1.00 26.65 264 PHE A O 1
ATOM 744 N N . ALA A 1 110 ? 3.623 6.678 -0.173 1.00 28.67 265 ALA A N 1
ATOM 745 C CA . ALA A 1 110 ? 3.663 6.379 1.247 1.00 26.18 265 ALA A CA 1
ATOM 746 C C . ALA A 1 110 ? 4.558 7.370 2.027 1.00 26.23 265 ALA A C 1
ATOM 747 O O . ALA A 1 110 ? 4.223 7.765 3.141 1.00 27.87 265 ALA A O 1
ATOM 749 N N . ASP A 1 111 ? 5.694 7.756 1.457 1.00 26.85 266 ASP A N 1
ATOM 750 C CA . ASP A 1 111 ? 6.602 8.693 2.158 1.00 28.95 266 ASP A CA 1
ATOM 751 C C . ASP A 1 111 ? 5.964 10.085 2.290 1.00 32.44 266 ASP A C 1
ATOM 752 O O . ASP A 1 111 ? 6.051 10.724 3.333 1.00 27.56 266 ASP A O 1
ATOM 757 N N . ILE A 1 112 ? 5.329 10.542 1.214 1.00 33.61 267 ILE A N 1
ATOM 758 C CA . ILE A 1 112 ? 4.531 11.770 1.248 1.00 30.82 267 ILE A CA 1
ATOM 759 C C . ILE A 1 112 ? 3.507 11.721 2.375 1.00 30.94 267 ILE A C 1
ATOM 760 O O . ILE A 1 112 ? 3.322 12.710 3.087 1.00 32.44 267 ILE A O 1
ATOM 765 N N . GLY A 1 113 ? 2.857 10.566 2.540 1.00 24.72 268 GLY A N 1
ATOM 766 C CA . GLY A 1 113 ? 1.978 10.324 3.677 1.00 22.27 268 GLY A CA 1
ATOM 767 C C . GLY A 1 113 ? 2.622 10.545 5.048 1.00 31.24 268 GLY A C 1
ATOM 768 O O . GLY A 1 113 ? 2.040 11.200 5.915 1.00 30.74 268 GLY A O 1
ATOM 769 N N . ASN A 1 114 ? 3.804 9.976 5.259 1.00 28.54 269 ASN A N 1
ATOM 770 C CA . ASN A 1 114 ? 4.506 10.138 6.537 1.00 30.26 269 ASN A CA 1
ATOM 771 C C . ASN A 1 114 ? 4.989 11.579 6.738 1.00 26.77 269 ASN A C 1
ATOM 772 O O . ASN A 1 114 ? 4.951 12.094 7.849 1.00 31.71 269 ASN A O 1
ATOM 777 N N . ILE A 1 115 ? 5.446 12.210 5.658 1.00 25.40 270 ILE A N 1
ATOM 778 C CA . ILE A 1 115 ? 5.826 13.621 5.676 1.00 32.35 270 ILE A CA 1
ATOM 779 C C . ILE A 1 115 ? 4.660 14.529 6.113 1.00 36.68 270 ILE A C 1
ATOM 780 O O . ILE A 1 115 ? 4.794 15.314 7.061 1.00 33.58 270 ILE A O 1
ATOM 785 N N . ILE A 1 116 ? 3.520 14.383 5.444 1.00 36.37 271 ILE A N 1
ATOM 786 C CA . ILE A 1 116 ? 2.308 15.146 5.750 1.00 34.47 271 ILE A CA 1
ATOM 787 C C . ILE A 1 116 ? 1.852 14.922 7.190 1.00 32.42 271 ILE A C 1
ATOM 788 O O . ILE A 1 116 ? 1.444 15.861 7.876 1.00 35.60 271 ILE A O 1
ATOM 793 N N . ARG A 1 117 ? 1.946 13.679 7.657 1.00 27.09 272 ARG A N 1
ATOM 794 C CA . ARG A 1 117 ? 1.533 13.351 9.019 1.00 24.97 272 ARG A CA 1
ATOM 795 C C . ARG A 1 117 ? 2.632 13.626 10.060 1.00 32.50 272 ARG A C 1
ATOM 796 O O . ARG A 1 117 ? 2.465 13.341 11.244 1.00 34.71 272 ARG A O 1
ATOM 804 N N . GLY A 1 118 ? 3.754 14.178 9.612 1.00 33.90 273 GLY A N 1
ATOM 805 C CA . GLY A 1 118 ? 4.808 14.592 10.526 1.00 37.36 273 GLY A CA 1
ATOM 806 C C . GLY A 1 118 ? 5.568 13.469 11.216 1.00 44.44 273 GLY A C 1
ATOM 807 O O . GLY A 1 118 ? 6.164 13.692 12.265 1.00 42.81 273 GLY A O 1
ATOM 808 N N . ASP A 1 119 ? 5.549 12.261 10.657 1.00 39.74 274 ASP A N 1
ATOM 809 C CA . ASP A 1 119 ? 6.379 11.194 11.225 1.00 47.20 274 ASP A CA 1
ATOM 810 C C . ASP A 1 119 ? 7.324 10.537 10.222 1.00 48.08 274 ASP A C 1
ATOM 811 O O . ASP A 1 119 ? 7.679 9.370 10.363 1.00 54.59 274 ASP A O 1
ATOM 816 N N . ASP A 1 120 ? 7.730 11.298 9.213 1.00 37.86 275 ASP A N 1
ATOM 817 C CA . ASP A 1 120 ? 8.795 10.872 8.320 1.00 37.62 275 ASP A CA 1
ATOM 818 C C . ASP A 1 120 ? 10.140 10.879 9.063 1.00 39.68 275 ASP A C 1
ATOM 819 O O . ASP A 1 120 ? 10.442 11.822 9.793 1.00 39.17 275 ASP A O 1
ATOM 824 N N . MET A 1 121 ? 10.947 9.836 8.858 1.00 31.03 276 MET A N 1
ATOM 825 C CA . MET A 1 121 ? 12.193 9.665 9.603 1.00 36.63 276 MET A CA 1
ATOM 826 C C . MET A 1 121 ? 13.344 10.592 9.219 1.00 39.62 276 MET A C 1
ATOM 827 O O . MET A 1 121 ? 14.252 10.778 10.018 1.00 40.10 276 MET A O 1
ATOM 832 N N . MET A 1 122 ? 13.330 11.156 8.011 1.00 42.32 277 MET A N 1
ATOM 833 C CA . MET A 1 122 ? 14.411 12.071 7.610 1.00 48.77 277 MET A CA 1
ATOM 834 C C . MET A 1 122 ? 14.473 13.327 8.476 1.00 51.86 277 MET A C 1
ATOM 835 O O . MET A 1 122 ? 13.446 13.925 8.797 1.00 47.49 277 MET A O 1
ATOM 840 N N . ASP A 1 123 ? 15.686 13.729 8.842 1.00 56.06 278 ASP A N 1
ATOM 841 C CA . ASP A 1 123 ? 15.885 14.966 9.584 1.00 60.50 278 ASP A CA 1
ATOM 842 C C . ASP A 1 123 ? 16.088 16.113 8.600 1.00 63.21 278 ASP A C 1
ATOM 843 O O . ASP A 1 123 ? 17.223 16.464 8.271 1.00 68.16 278 ASP A O 1
ATOM 848 N N . THR A 1 124 ? 14.983 16.678 8.120 1.00 58.08 279 THR A N 1
ATOM 849 C CA . THR A 1 124 ? 15.012 17.787 7.167 1.00 56.83 279 THR A CA 1
ATOM 850 C C . THR A 1 124 ? 13.912 18.795 7.494 1.00 47.35 279 THR A C 1
ATOM 851 O O . THR A 1 124 ? 12.968 18.466 8.204 1.00 44.77 279 THR A O 1
ATOM 855 N N . PRO A 1 125 ? 14.038 20.035 6.991 1.00 50.26 280 PRO A N 1
ATOM 856 C CA . PRO A 1 125 ? 12.957 20.992 7.246 1.00 51.57 280 PRO A CA 1
ATOM 857 C C . PRO A 1 125 ? 11.602 20.524 6.696 1.00 48.66 280 PRO A C 1
ATOM 858 O O . PRO A 1 125 ? 10.607 20.583 7.419 1.00 48.47 280 PRO A O 1
ATOM 862 N N . THR A 1 126 ? 11.556 20.048 5.458 1.00 52.48 281 THR A N 1
ATOM 863 C CA . THR A 1 126 ? 10.272 19.654 4.880 1.00 53.13 281 THR A CA 1
ATOM 864 C C . THR A 1 126 ? 9.595 18.568 5.708 1.00 42.18 281 THR A C 1
ATOM 865 O O . THR A 1 126 ? 8.391 18.611 5.941 1.00 43.15 281 THR A O 1
ATOM 869 N N . SER A 1 127 ? 10.383 17.602 6.161 1.00 41.65 282 SER A N 1
ATOM 870 C CA . SER A 1 127 ? 9.878 16.532 7.009 1.00 37.63 282 SER A CA 1
ATOM 871 C C . SER A 1 127 ? 9.358 17.071 8.333 1.00 38.24 282 SER A C 1
ATOM 872 O O . SER A 1 127 ? 8.391 16.547 8.888 1.00 34.46 282 SER A O 1
ATOM 875 N N . LYS A 1 128 ? 10.004 18.124 8.830 1.00 43.93 283 LYS A N 1
ATOM 876 C CA . LYS A 1 128 ? 9.602 18.753 10.085 1.00 48.76 283 LYS A CA 1
ATOM 877 C C . LYS A 1 128 ? 8.488 19.797 9.943 1.00 40.99 283 LYS A C 1
ATOM 878 O O . LYS A 1 128 ? 7.631 19.917 10.813 1.00 45.53 283 LYS A O 1
ATOM 884 N N . GLU A 1 129 ? 8.509 20.561 8.858 1.00 39.58 284 GLU A N 1
ATOM 885 C CA . GLU A 1 129 ? 7.677 21.771 8.769 1.00 39.46 284 GLU A CA 1
ATOM 886 C C . GLU A 1 129 ? 6.360 21.617 8.009 1.00 41.97 284 GLU A C 1
ATOM 887 O O . GLU A 1 129 ? 5.409 22.360 8.251 1.00 49.60 284 GLU A O 1
ATOM 893 N N . THR A 1 130 ? 6.309 20.661 7.089 1.00 40.51 285 THR A N 1
ATOM 894 C CA . THR A 1 130 ? 5.130 20.462 6.246 1.00 35.82 285 THR A CA 1
ATOM 895 C C . THR A 1 130 ? 3.823 20.356 7.037 1.00 37.01 285 THR A C 1
ATOM 896 O O . THR A 1 130 ? 2.842 21.032 6.729 1.00 37.23 285 THR A O 1
ATOM 900 N N . ILE A 1 131 ? 3.815 19.518 8.061 1.00 34.13 286 ILE A N 1
ATOM 901 C CA . ILE A 1 131 ? 2.626 19.347 8.879 1.00 36.34 286 ILE A CA 1
ATOM 902 C C . ILE A 1 131 ? 2.218 20.654 9.574 1.00 38.80 286 ILE A C 1
ATOM 903 O O . ILE A 1 131 ? 1.033 20.979 9.652 1.00 40.85 286 ILE A O 1
ATOM 908 N N . THR A 1 132 ? 3.189 21.415 10.068 1.00 41.36 287 THR A N 1
ATOM 909 C CA . THR A 1 132 ? 2.838 22.661 10.742 1.00 37.66 287 THR A CA 1
ATOM 910 C C . THR A 1 132 ? 2.235 23.661 9.752 1.00 36.39 287 THR A C 1
ATOM 911 O O . THR A 1 132 ? 1.303 24.388 10.088 1.00 39.13 287 THR A O 1
ATOM 915 N N . TYR A 1 133 ? 2.735 23.672 8.522 1.00 36.57 288 TYR A N 1
ATOM 916 C CA . TYR A 1 133 ? 2.194 24.584 7.518 1.00 39.57 288 TYR A CA 1
ATOM 917 C C . TYR A 1 133 ? 0.782 24.158 7.085 1.00 42.81 288 TYR A C 1
ATOM 918 O O . TYR A 1 133 ? -0.150 24.979 7.069 1.00 41.46 288 TYR A O 1
ATOM 927 N N . LEU A 1 134 ? 0.632 22.876 6.750 1.00 37.94 289 LEU A N 1
ATOM 928 C CA . LEU A 1 134 ? -0.663 22.317 6.364 1.00 33.43 289 LEU A CA 1
ATOM 929 C C . LEU A 1 134 ? -1.744 22.603 7.397 1.00 37.04 289 LEU A C 1
ATOM 930 O O . LEU A 1 134 ? -2.821 23.114 7.063 1.00 36.57 289 LEU A O 1
ATOM 935 N N . GLU A 1 135 ? -1.451 22.294 8.654 1.00 34.50 290 GLU A N 1
ATOM 936 C CA . GLU A 1 135 ? -2.455 22.411 9.706 1.00 41.00 290 GLU A CA 1
ATOM 937 C C . GLU A 1 135 ? -2.866 23.853 9.952 1.00 42.68 290 GLU A C 1
ATOM 938 O O . GLU A 1 135 ? -4.011 24.113 10.305 1.00 42.17 290 GLU A O 1
ATOM 944 N N . LYS A 1 136 ? -1.942 24.791 9.751 1.00 44.93 291 LYS A N 1
ATOM 945 C CA . LYS A 1 136 ? -2.263 26.211 9.914 1.00 38.01 291 LYS A CA 1
ATOM 946 C C . LYS A 1 136 ? -3.238 26.655 8.824 1.00 42.53 291 LYS A C 1
ATOM 947 O O . LYS A 1 136 ? -4.196 27.392 9.082 1.00 46.66 291 LYS A O 1
ATOM 953 N N . VAL A 1 137 ? -3.001 26.197 7.601 1.00 41.38 292 VAL A N 1
ATOM 954 C CA . VAL A 1 137 ? -3.934 26.469 6.508 1.00 42.79 292 VAL A CA 1
ATOM 955 C C . VAL A 1 137 ? -5.318 25.834 6.747 1.00 42.55 292 VAL A C 1
ATOM 956 O O . VAL A 1 137 ? -6.348 26.456 6.497 1.00 40.60 292 VAL A O 1
ATOM 960 N N . LEU A 1 138 ? -5.338 24.600 7.238 1.00 34.94 293 LEU A N 1
ATOM 961 C CA . LEU A 1 138 ? -6.589 23.949 7.612 1.00 36.15 293 LEU A CA 1
ATOM 962 C C . LEU A 1 138 ? -7.351 24.726 8.687 1.00 40.68 293 LEU A C 1
ATOM 963 O O . LEU A 1 138 ? -8.579 24.811 8.631 1.00 40.92 293 LEU A O 1
ATOM 968 N N . LYS A 1 139 ? -6.630 25.276 9.665 1.00 41.08 294 LYS A N 1
ATOM 969 C CA . LYS A 1 139 ? -7.249 26.103 10.711 1.00 47.34 294 LYS A CA 1
ATOM 970 C C . LYS A 1 139 ? -7.947 27.341 10.147 1.00 53.06 294 LYS A C 1
ATOM 971 O O . LYS A 1 139 ? -9.062 27.672 10.561 1.00 60.89 294 LYS A O 1
ATOM 977 N N . ILE A 1 140 ? -7.288 28.044 9.227 1.00 55.21 295 ILE A N 1
ATOM 978 C CA . ILE A 1 140 ? -7.862 29.282 8.682 1.00 57.13 295 ILE A CA 1
ATOM 979 C C . ILE A 1 140 ? -9.122 29.034 7.831 1.00 61.35 295 ILE A C 1
ATOM 980 O O . ILE A 1 140 ? -10.062 29.829 7.858 1.00 60.86 295 ILE A O 1
ATOM 985 N N . TYR A 1 141 ? -9.163 27.920 7.107 1.00 61.27 296 TYR A N 1
ATOM 986 C CA . TYR A 1 141 ? -10.298 27.668 6.224 1.00 42.22 296 TYR A CA 1
ATOM 987 C C . TYR A 1 141 ? -11.372 26.722 6.778 1.00 40.95 296 TYR A C 1
AT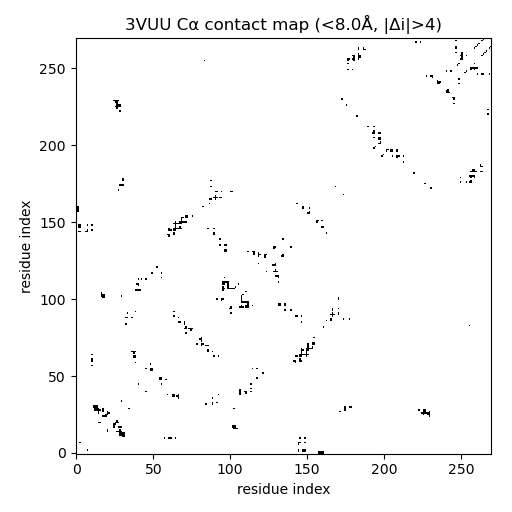OM 988 O O . TYR A 1 141 ? -12.541 26.850 6.422 1.00 50.00 296 TYR A O 1
ATOM 997 N N . ASN A 1 142 ? -10.985 25.800 7.655 1.00 88.90 297 ASN A N 1
ATOM 998 C CA . ASN A 1 142 ? -11.894 24.739 8.092 1.00 85.84 297 ASN A CA 1
ATOM 999 C C . ASN A 1 142 ? -12.339 24.819 9.545 1.00 90.38 297 ASN A C 1
ATOM 1000 O O . ASN A 1 142 ? -12.679 23.802 10.151 1.00 90.70 297 ASN A O 1
ATOM 1005 N N . GLU A 1 143 ? -12.342 26.019 10.101 1.00 97.60 298 GLU A N 1
ATOM 1006 C CA . GLU A 1 143 ? -12.711 26.196 11.497 1.00 108.63 298 GLU A CA 1
ATOM 1007 C C . GLU A 1 143 ? -14.174 25.831 11.779 1.00 117.09 298 GLU A C 1
ATOM 1008 O O . GLU A 1 143 ? -14.485 25.283 12.839 1.00 121.98 298 GLU A O 1
ATOM 1014 N N . ASN A 1 144 ? -15.066 26.119 10.833 1.00 117.32 299 ASN A N 1
ATOM 1015 C CA . ASN A 1 144 ? -16.502 25.956 11.069 1.00 120.46 299 ASN A CA 1
ATOM 1016 C C . ASN A 1 144 ? -17.271 25.084 10.066 1.00 119.87 299 ASN A C 1
ATOM 1017 O O . ASN A 1 144 ? -18.493 24.966 10.162 1.00 125.05 299 ASN A O 1
ATOM 1022 N N . ASN A 1 145 ? -16.569 24.471 9.117 1.00 114.99 300 ASN A N 1
ATOM 1023 C CA . ASN A 1 145 ? -17.237 23.748 8.031 1.00 112.96 300 ASN A CA 1
ATOM 1024 C C . ASN A 1 145 ? -17.171 22.212 8.109 1.00 107.10 300 ASN A C 1
ATOM 1025 O O . ASN A 1 145 ? -17.543 21.525 7.154 1.00 104.92 300 ASN A O 1
ATOM 1030 N N . ASP A 1 146 ? -16.694 21.697 9.244 1.00 102.92 301 ASP A N 1
ATOM 1031 C CA . ASP A 1 146 ? -16.561 20.251 9.513 1.00 97.62 301 ASP A CA 1
ATOM 1032 C C . ASP A 1 146 ? -15.441 19.539 8.734 1.00 85.84 301 ASP A C 1
ATOM 1033 O O . ASP A 1 146 ? -15.352 18.314 8.758 1.00 75.87 301 ASP A O 1
ATOM 1038 N N . LYS A 1 147 ? -14.589 20.306 8.059 1.00 84.56 302 LYS A N 1
ATOM 1039 C CA . LYS A 1 147 ? -13.454 19.745 7.329 1.00 83.64 302 LYS A CA 1
ATOM 1040 C C . LYS A 1 147 ? -12.256 19.528 8.276 1.00 76.55 302 LYS A C 1
ATOM 1041 O O . LYS A 1 147 ? -12.206 20.135 9.343 1.00 77.92 302 LYS A O 1
ATOM 1047 N N . PRO A 1 148 ? -11.298 18.654 7.896 1.00 73.42 303 PRO A N 1
ATOM 1048 C CA . PRO A 1 148 ? -10.168 18.297 8.776 1.00 72.07 303 PRO A CA 1
ATOM 1049 C C . PRO A 1 148 ? -9.406 19.480 9.376 1.00 65.81 303 PRO A C 1
ATOM 1050 O O . PRO A 1 148 ? -9.154 20.471 8.692 1.00 66.26 303 PRO A O 1
ATOM 1054 N N . LYS A 1 149 ? -9.046 19.365 10.650 1.00 61.23 304 LYS A N 1
ATOM 1055 C CA . LYS A 1 149 ? -8.229 20.377 11.308 1.00 60.83 304 LYS A CA 1
ATOM 1056 C C . LYS A 1 149 ? -6.828 19.850 11.626 1.00 59.68 304 LYS A C 1
ATOM 1057 O O . LYS A 1 149 ? -5.935 20.623 11.973 1.00 70.42 304 LYS A O 1
ATOM 1063 N N . ASP A 1 150 ? -6.633 18.540 11.501 1.00 48.78 305 ASP A N 1
ATOM 1064 C CA . ASP A 1 150 ? -5.312 17.950 11.706 1.00 46.95 305 ASP A CA 1
ATOM 1065 C C . ASP A 1 150 ? -4.877 17.118 10.503 1.00 47.81 305 ASP A C 1
ATOM 1066 O O . ASP A 1 150 ? -5.708 16.668 9.709 1.00 46.94 305 ASP A O 1
ATOM 1071 N N . ALA A 1 151 ? -3.569 16.909 10.389 1.00 44.86 306 ALA A N 1
ATOM 1072 C CA . ALA A 1 151 ? -2.970 16.327 9.194 1.00 42.56 306 ALA A CA 1
ATOM 1073 C C . ALA A 1 151 ? -3.241 14.832 8.996 1.00 42.76 306 ALA A C 1
ATOM 1074 O O . ALA A 1 151 ? -3.199 14.342 7.870 1.00 38.16 306 ALA A O 1
ATOM 1076 N N . LYS A 1 152 ? -3.509 14.113 10.081 1.00 42.42 307 LYS A N 1
ATOM 1077 C CA . LYS A 1 152 ? -3.764 12.677 9.990 1.00 41.18 307 LYS A CA 1
ATOM 1078 C C . LYS A 1 152 ? -5.140 12.457 9.393 1.00 43.18 307 LYS A C 1
ATOM 1079 O O . LYS A 1 152 ? -5.341 11.575 8.555 1.00 43.02 307 LYS A O 1
ATOM 1085 N N . LYS A 1 153 ? -6.095 13.250 9.859 1.00 38.67 308 LYS A N 1
ATOM 1086 C CA . LYS A 1 153 ? -7.442 13.227 9.316 1.00 40.46 308 LYS A CA 1
ATOM 1087 C C . LYS A 1 153 ? -7.421 13.702 7.861 1.00 47.72 308 LYS A C 1
ATOM 1088 O O . LYS A 1 153 ? -8.090 13.131 6.994 1.00 46.69 308 LYS A O 1
ATOM 1094 N N . TRP A 1 154 ? -6.640 14.744 7.596 1.00 37.98 309 TRP A N 1
ATOM 1095 C CA . TRP A 1 154 ? -6.500 15.253 6.240 1.00 40.77 309 TRP A CA 1
ATOM 1096 C C . TRP A 1 154 ? -5.974 14.179 5.294 1.00 39.37 309 TRP A C 1
ATOM 1097 O O . TRP A 1 154 ? -6.491 14.019 4.185 1.00 35.86 309 TRP A O 1
ATOM 1108 N N . TRP A 1 155 ? -4.934 13.469 5.724 1.00 32.35 310 TRP A N 1
ATOM 1109 C CA . TRP A 1 155 ? -4.374 12.393 4.917 1.00 30.89 310 TRP A CA 1
ATOM 1110 C C . TRP A 1 155 ? -5.434 11.348 4.613 1.00 32.40 310 TRP A C 1
ATOM 1111 O O . TRP A 1 155 ? -5.575 10.938 3.472 1.00 37.15 310 TRP A O 1
ATOM 1122 N N . THR A 1 156 ? -6.186 10.946 5.633 1.00 34.42 311 THR A N 1
ATOM 1123 C CA . THR A 1 156 ? -7.229 9.935 5.479 1.00 44.18 311 THR A CA 1
ATOM 1124 C C . THR A 1 156 ? -8.278 10.358 4.447 1.00 49.41 311 THR A C 1
ATOM 1125 O O . THR A 1 156 ? -8.718 9.555 3.624 1.00 38.65 311 THR A O 1
ATOM 1129 N N . GLU A 1 157 ? -8.656 11.629 4.471 1.00 42.41 312 GLU A N 1
ATOM 1130 C CA . GLU A 1 157 ? -9.692 12.102 3.567 1.00 44.42 312 GLU A CA 1
ATOM 1131 C C . GLU A 1 157 ? -9.159 12.486 2.192 1.00 42.78 312 GLU A C 1
ATOM 1132 O O . GLU A 1 157 ? -9.919 12.565 1.237 1.00 46.74 312 GLU A O 1
ATOM 1138 N N . ASN A 1 158 ? -7.848 12.686 2.076 1.00 35.62 313 ASN A N 1
ATOM 1139 C CA . ASN A 1 158 ? -7.308 13.247 0.843 1.00 36.31 313 ASN A CA 1
ATOM 1140 C C . ASN A 1 158 ? -6.225 12.438 0.160 1.00 36.74 313 ASN A C 1
ATOM 1141 O O . ASN A 1 158 ? -5.754 12.808 -0.913 1.00 41.86 313 ASN A O 1
ATOM 1146 N N . ARG A 1 159 ? -5.821 11.335 0.775 1.00 34.74 314 ARG A N 1
ATOM 1147 C CA . ARG A 1 159 ? -4.811 10.489 0.151 1.00 37.04 314 ARG A CA 1
ATOM 1148 C C . ARG A 1 159 ? -5.250 10.036 -1.243 1.00 36.73 314 ARG A C 1
ATOM 1149 O O . ARG A 1 159 ? -4.403 9.882 -2.132 1.00 32.21 314 ARG A O 1
ATOM 1157 N N . HIS A 1 160 ? -6.560 9.849 -1.443 1.00 37.65 315 HIS A N 1
ATOM 1158 C CA . HIS A 1 160 ? -7.060 9.448 -2.764 1.00 41.53 315 HIS A CA 1
ATOM 1159 C C . HIS A 1 160 ? -6.732 10.513 -3.812 1.00 43.84 315 HIS A C 1
ATOM 1160 O O . HIS A 1 160 ? -6.390 10.179 -4.951 1.00 39.69 315 HIS A O 1
ATOM 1167 N N . HIS A 1 161 ? -6.800 11.785 -3.413 1.00 42.39 316 HIS A N 1
ATOM 1168 C CA . HIS A 1 161 ? -6.450 12.879 -4.308 1.00 38.05 316 HIS A CA 1
ATOM 1169 C C . HIS A 1 161 ? -4.969 12.864 -4.599 1.00 40.57 316 HIS A C 1
ATOM 1170 O O . HIS A 1 161 ? -4.561 13.081 -5.742 1.00 39.19 316 HIS A O 1
ATOM 1177 N N . VAL A 1 162 ? -4.165 12.617 -3.560 1.00 38.84 317 VAL A N 1
ATOM 1178 C CA . VAL A 1 162 ? -2.725 12.561 -3.718 1.00 34.90 317 VAL A CA 1
ATOM 1179 C C . VAL A 1 162 ? -2.334 11.492 -4.729 1.00 35.77 317 VAL A C 1
ATOM 1180 O O . VAL A 1 162 ? -1.501 11.736 -5.606 1.00 33.37 317 VAL A O 1
ATOM 1184 N N . TRP A 1 163 ? -2.926 10.305 -4.597 1.00 33.78 318 TRP A N 1
ATOM 1185 C CA . TRP A 1 163 ? -2.652 9.211 -5.522 1.00 31.57 318 TRP A CA 1
ATOM 1186 C C . TRP A 1 163 ? -3.100 9.540 -6.951 1.00 39.02 318 TRP A C 1
ATOM 1187 O O . TRP A 1 163 ? -2.400 9.227 -7.915 1.00 40.55 318 TRP A O 1
ATOM 1198 N N . GLU A 1 164 ? -4.282 10.141 -7.075 1.00 38.55 319 GLU A N 1
ATOM 1199 C CA . GLU A 1 164 ? -4.778 10.628 -8.369 1.00 40.49 319 GLU A CA 1
ATOM 1200 C C . GLU A 1 164 ? -3.757 11.543 -9.049 1.00 41.76 319 GLU A C 1
ATOM 1201 O O . GLU A 1 164 ? -3.479 11.404 -10.236 1.00 40.47 319 GLU A O 1
ATOM 1207 N N . ALA A 1 165 ? -3.193 12.477 -8.286 1.00 38.09 320 ALA A N 1
ATOM 1208 C CA . ALA A 1 165 ? -2.185 13.379 -8.831 1.00 39.12 320 ALA A CA 1
ATOM 1209 C C . ALA A 1 165 ? -0.948 12.597 -9.285 1.00 37.44 320 ALA A C 1
ATOM 1210 O O . ALA A 1 165 ? -0.366 12.887 -10.329 1.00 43.41 320 ALA A O 1
ATOM 1212 N N . MET A 1 166 ? -0.552 11.589 -8.516 1.00 32.93 321 MET A N 1
ATOM 1213 C CA . MET A 1 166 ? 0.569 10.761 -8.938 1.00 33.10 321 MET A CA 1
ATOM 1214 C C . MET A 1 166 ? 0.261 9.978 -10.212 1.00 35.59 321 MET A C 1
ATOM 1215 O O . MET A 1 166 ? 1.106 9.852 -11.088 1.00 36.90 321 MET A O 1
ATOM 1220 N N . MET A 1 167 ? -0.960 9.480 -10.335 1.00 41.38 322 MET A N 1
ATOM 1221 C CA . MET A 1 167 ? -1.339 8.764 -11.550 1.00 44.59 322 MET A CA 1
ATOM 1222 C C . MET A 1 167 ? -1.380 9.702 -12.754 1.00 50.65 322 MET A C 1
ATOM 1223 O O . MET A 1 167 ? -0.925 9.342 -13.838 1.00 43.94 322 MET A O 1
ATOM 1228 N N . CYS A 1 168 ? -1.890 10.916 -12.546 1.00 41.28 323 CYS A N 1
ATOM 1229 C CA . CYS A 1 168 ? -1.848 11.943 -13.577 1.00 43.35 323 CYS A CA 1
ATOM 1230 C C . CYS A 1 168 ? -0.409 12.241 -13.951 1.00 44.19 323 CYS A C 1
ATOM 1231 O O . CYS A 1 168 ? -0.061 12.273 -15.126 1.00 45.93 323 CYS A O 1
ATOM 1234 N N . GLY A 1 169 ? 0.434 12.445 -12.939 1.00 43.43 324 GLY A N 1
ATOM 1235 C CA . GLY A 1 169 ? 1.841 12.716 -13.167 1.00 42.55 324 GLY A CA 1
ATOM 1236 C C . GLY A 1 169 ? 2.554 11.576 -13.868 1.00 46.30 324 GLY A C 1
ATOM 1237 O O . GLY A 1 169 ? 3.361 11.797 -14.773 1.00 47.36 324 GLY A O 1
ATOM 1238 N N . TYR A 1 170 ? 2.248 10.352 -13.453 1.00 46.15 325 TYR A N 1
ATOM 1239 C CA . TYR A 1 170 ? 2.809 9.163 -14.095 1.00 44.78 325 TYR A CA 1
ATOM 1240 C C . TYR A 1 170 ? 2.467 9.136 -15.586 1.00 47.13 325 TYR A C 1
ATOM 1241 O O . TYR A 1 170 ? 3.345 8.909 -16.424 1.00 49.51 325 TYR A O 1
ATOM 1250 N N . GLN A 1 171 ? 1.208 9.432 -15.914 1.00 48.09 326 GLN A N 1
ATOM 1251 C CA . GLN A 1 171 ? 0.736 9.409 -17.302 1.00 60.02 326 GLN A CA 1
ATOM 1252 C C . GLN A 1 171 ? 1.443 10.413 -18.217 1.00 62.94 326 GLN A C 1
ATOM 1253 O O . GLN A 1 171 ? 1.640 10.147 -19.401 1.00 57.99 326 GLN A O 1
ATOM 1259 N N . SER A 1 172 ? 1.808 11.572 -17.677 1.00 58.85 327 SER A N 1
ATOM 1260 C CA . SER A 1 172 ? 2.367 12.640 -18.505 1.00 59.00 327 SER A CA 1
ATOM 1261 C C . SER A 1 172 ? 3.799 12.362 -18.940 1.00 61.57 327 SER A C 1
ATOM 1262 O O . SER A 1 172 ? 4.323 13.030 -19.829 1.00 63.49 327 SER A O 1
ATOM 1265 N N . ALA A 1 173 ? 4.430 11.376 -18.312 1.00 61.45 328 ALA A N 1
ATOM 1266 C CA . ALA A 1 173 ? 5.795 11.005 -18.662 1.00 62.95 328 ALA A CA 1
ATOM 1267 C C . ALA A 1 173 ? 5.866 10.491 -20.092 1.00 67.19 328 ALA A C 1
ATOM 1268 O O . ALA A 1 173 ? 6.582 11.054 -20.920 1.00 70.15 328 ALA A O 1
ATOM 1270 N N . GLN A 1 174 ? 5.118 9.429 -20.384 1.00 72.31 329 GLN A N 1
ATOM 1271 C CA . GLN A 1 174 ? 5.120 8.851 -21.729 1.00 81.84 329 GLN A CA 1
ATOM 1272 C C . GLN A 1 174 ? 3.745 8.360 -22.196 1.00 84.98 329 GLN A C 1
ATOM 1273 O O . GLN A 1 174 ? 3.645 7.334 -22.868 1.00 90.93 329 GLN A O 1
ATOM 1279 N N . LYS A 1 175 ? 2.699 9.105 -21.844 1.00 82.83 330 LYS A N 1
ATOM 1280 C CA . LYS A 1 175 ? 1.321 8.794 -22.243 1.00 80.14 330 LYS A CA 1
ATOM 1281 C C . LYS A 1 175 ? 0.874 7.364 -21.929 1.00 77.77 330 LYS A C 1
ATOM 1282 O O . LYS A 1 175 ? 0.174 6.732 -22.720 1.00 79.76 330 LYS A O 1
ATOM 1288 N N . ASP A 1 176 ? 1.286 6.864 -20.770 1.00 73.12 331 ASP A N 1
ATOM 1289 C CA . ASP A 1 176 ? 0.846 5.557 -20.303 1.00 72.90 331 ASP A CA 1
ATOM 1290 C C . ASP A 1 176 ? -0.638 5.575 -19.965 1.00 72.31 331 ASP A C 1
ATOM 1291 O O . ASP A 1 176 ? -1.118 6.473 -19.267 1.00 68.20 331 ASP A O 1
ATOM 1296 N N . ASN A 1 177 ? -1.355 4.573 -20.462 1.00 71.35 332 ASN A N 1
ATOM 1297 C CA . ASN A 1 177 ? -2.773 4.422 -20.178 1.00 73.81 332 ASN A CA 1
ATOM 1298 C C . ASN A 1 177 ? -3.000 3.337 -19.133 1.00 76.97 332 ASN A C 1
ATOM 1299 O O . ASN A 1 177 ? -4.137 2.937 -18.877 1.00 84.28 332 ASN A O 1
ATOM 1304 N N . GLN A 1 178 ? -1.911 2.865 -18.531 1.00 70.26 333 GLN A N 1
ATOM 1305 C CA . GLN A 1 178 ? -1.987 1.796 -17.543 1.00 67.96 333 GLN A CA 1
ATOM 1306 C C . GLN A 1 178 ? -1.646 2.281 -16.142 1.00 64.17 333 GLN A C 1
ATOM 1307 O O . GLN A 1 178 ? -0.479 2.411 -15.782 1.00 65.98 333 GLN A O 1
ATOM 1313 N N . CYS A 1 179 ? -2.676 2.544 -15.350 1.00 56.37 334 CYS A N 1
ATOM 1314 C CA . CYS A 1 179 ? -2.471 2.939 -13.971 1.00 51.16 334 CYS A CA 1
ATOM 1315 C C . CYS A 1 179 ? -2.646 1.748 -13.043 1.00 55.36 334 CYS A C 1
ATOM 1316 O O . CYS A 1 179 ? -2.770 0.615 -13.497 1.00 61.02 334 CYS A O 1
ATOM 1319 N N . THR A 1 180 ? -2.634 2.009 -11.743 1.00 56.16 335 THR A N 1
ATOM 1320 C CA . THR A 1 180 ? -2.760 0.953 -10.747 1.00 55.68 335 THR A CA 1
ATOM 1321 C C . THR A 1 180 ? -3.201 1.572 -9.434 1.00 50.40 335 THR A C 1
ATOM 1322 O O . THR A 1 180 ? -3.254 2.798 -9.306 1.00 46.94 335 THR A O 1
ATOM 1326 N N . GLY A 1 181 ? -3.519 0.724 -8.463 1.00 45.50 336 GLY A N 1
ATOM 1327 C CA . GLY A 1 181 ? -3.821 1.188 -7.125 1.00 48.21 336 GLY A CA 1
ATOM 1328 C C . GLY A 1 181 ? -2.565 1.254 -6.274 1.00 50.83 336 GLY A C 1
ATOM 1329 O O . GLY A 1 181 ? -1.459 0.926 -6.725 1.00 49.55 336 GLY A O 1
ATOM 1330 N N . TYR A 1 182 ? -2.724 1.683 -5.030 1.00 46.14 337 TYR A N 1
ATOM 1331 C CA . TYR A 1 182 ? -1.592 1.701 -4.126 1.00 48.23 337 TYR A CA 1
ATOM 1332 C C . TYR A 1 182 ? -1.702 0.642 -3.038 1.00 44.91 337 TYR A C 1
ATOM 1333 O O . TYR A 1 182 ? -0.886 0.621 -2.126 1.00 47.54 337 TYR A O 1
ATOM 1342 N N . GLY A 1 183 ? -2.706 -0.227 -3.134 1.00 44.83 338 GLY A N 1
ATOM 1343 C CA . GLY A 1 183 ? -2.940 -1.232 -2.109 1.00 49.89 338 GLY A CA 1
ATOM 1344 C C . GLY A 1 183 ? -3.079 -0.587 -0.738 1.00 53.56 338 GLY A C 1
ATOM 1345 O O . GLY A 1 183 ? -3.878 0.333 -0.548 1.00 54.45 338 GLY A O 1
ATOM 1346 N N . ASN A 1 184 ? -2.300 -1.055 0.226 1.00 47.66 339 ASN A N 1
ATOM 1347 C CA . ASN A 1 184 ? -2.332 -0.439 1.545 1.00 50.35 339 ASN A CA 1
ATOM 1348 C C . ASN A 1 184 ? -0.948 0.068 1.941 1.00 42.46 339 ASN A C 1
ATOM 1349 O O . ASN A 1 184 ? -0.570 0.039 3.113 1.00 49.91 339 ASN A O 1
ATOM 1354 N N . ILE A 1 185 ? -0.205 0.544 0.944 1.00 38.04 340 ILE A N 1
ATOM 1355 C CA . ILE A 1 185 ? 1.208 0.869 1.119 1.00 42.29 340 ILE A CA 1
ATOM 1356 C C . ILE A 1 185 ? 1.452 1.918 2.212 1.00 38.94 340 ILE A C 1
ATOM 1357 O O . ILE A 1 185 ? 2.416 1.794 2.978 1.00 34.71 340 ILE A O 1
ATOM 1362 N N . ASP A 1 186 ? 0.578 2.925 2.305 1.00 35.82 341 ASP A N 1
ATOM 1363 C CA . ASP A 1 186 ? 0.748 3.991 3.304 1.00 40.00 341 ASP A CA 1
ATO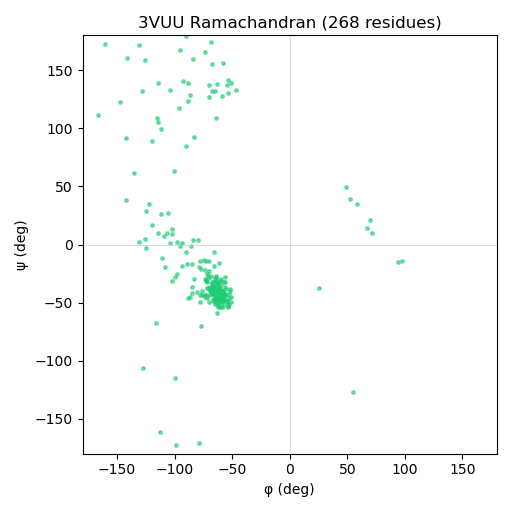M 1364 C C . ASP A 1 186 ? 0.504 3.519 4.751 1.00 39.03 341 ASP A C 1
ATOM 1365 O O . ASP A 1 186 ? 0.854 4.214 5.695 1.00 43.34 341 ASP A O 1
ATOM 1370 N N . ASP A 1 187 ? -0.087 2.342 4.922 1.00 40.19 342 ASP A N 1
ATOM 1371 C CA . ASP A 1 187 ? -0.306 1.807 6.262 1.00 44.66 342 ASP A CA 1
ATOM 1372 C C . ASP A 1 187 ? 0.869 0.953 6.749 1.00 46.18 342 ASP A C 1
ATOM 1373 O O . ASP A 1 187 ? 0.883 0.506 7.894 1.00 49.13 342 ASP A O 1
ATOM 1378 N N . ILE A 1 188 ? 1.842 0.706 5.881 1.00 43.02 343 ILE A N 1
ATOM 1379 C CA . ILE A 1 188 ? 2.992 -0.104 6.274 1.00 42.01 343 ILE A CA 1
ATOM 1380 C C . ILE A 1 188 ? 4.037 0.797 6.911 1.00 43.84 343 ILE A C 1
ATOM 1381 O O . ILE A 1 188 ? 4.401 1.813 6.314 1.00 39.36 343 ILE A O 1
ATOM 1386 N N . PRO A 1 189 ? 4.514 0.431 8.118 1.00 55.27 344 PRO A N 1
ATOM 1387 C CA . PRO A 1 189 ? 5.529 1.225 8.816 1.00 34.73 344 PRO A CA 1
ATOM 1388 C C . PRO A 1 189 ? 6.668 1.601 7.883 1.00 28.79 344 PRO A C 1
ATOM 1389 O O . PRO A 1 189 ? 7.188 0.751 7.149 1.00 30.18 344 PRO A O 1
ATOM 1393 N N . GLN A 1 190 ? 7.039 2.876 7.916 1.00 32.79 345 GLN A N 1
ATOM 1394 C CA . GLN A 1 190 ? 8.051 3.407 7.010 1.00 25.98 345 GLN A CA 1
ATOM 1395 C C . GLN A 1 190 ? 9.359 2.630 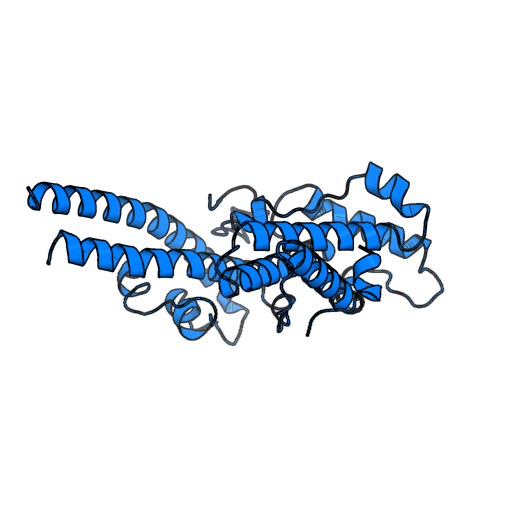6.937 1.00 26.53 345 GLN A C 1
ATOM 1396 O O . GLN A 1 190 ? 9.865 2.405 5.841 1.00 30.33 345 GLN A O 1
ATOM 1402 N N . PHE A 1 191 ? 9.916 2.233 8.090 1.00 29.93 346 PHE A N 1
ATOM 1403 C CA . PHE A 1 191 ? 11.179 1.514 8.078 1.00 33.17 346 PHE A CA 1
ATOM 1404 C C . PHE A 1 191 ? 11.041 0.188 7.336 1.00 29.80 346 PHE A C 1
ATOM 1405 O O . PHE A 1 191 ? 11.943 -0.205 6.598 1.00 37.43 346 PHE A O 1
ATOM 1413 N N . LEU A 1 192 ? 9.906 -0.480 7.506 1.00 29.42 347 LEU A N 1
ATOM 1414 C CA . LEU A 1 192 ? 9.674 -1.744 6.798 1.00 33.21 347 LEU A CA 1
ATOM 1415 C C . LEU A 1 192 ? 9.581 -1.537 5.286 1.00 38.37 347 LEU A C 1
ATOM 1416 O O . LEU A 1 192 ? 10.095 -2.350 4.522 1.00 31.46 347 LEU A O 1
ATOM 1421 N N . ARG A 1 193 ? 8.947 -0.445 4.852 1.00 37.71 348 ARG A N 1
ATOM 1422 C CA . ARG A 1 193 ? 8.872 -0.142 3.424 1.00 28.33 348 ARG A CA 1
ATOM 1423 C C . ARG A 1 193 ? 10.250 0.121 2.843 1.00 29.36 348 ARG A C 1
ATOM 1424 O O . ARG A 1 193 ? 10.532 -0.288 1.726 1.00 29.05 348 ARG A O 1
ATOM 1432 N N . TRP A 1 194 ? 11.094 0.845 3.584 1.00 27.87 349 TRP A N 1
ATOM 1433 C CA . TRP A 1 194 ? 12.420 1.198 3.082 1.00 28.34 349 TRP A CA 1
ATOM 1434 C C . TRP A 1 194 ? 13.318 -0.044 2.998 1.00 30.96 349 TRP A C 1
ATOM 1435 O O . TRP A 1 194 ? 14.110 -0.187 2.068 1.00 32.51 349 TRP A O 1
ATOM 1446 N N . PHE A 1 195 ? 13.206 -0.911 3.997 1.00 29.45 350 PHE A N 1
ATOM 1447 C CA . PHE A 1 195 ? 13.896 -2.209 4.002 1.00 32.14 350 PHE A CA 1
ATOM 1448 C C . PHE A 1 195 ? 13.446 -3.051 2.790 1.00 35.03 350 PHE A C 1
ATOM 1449 O O . PHE A 1 195 ? 14.276 -3.579 2.055 1.00 38.08 350 PHE A O 1
ATOM 1457 N N . ARG A 1 196 ? 12.137 -3.143 2.552 1.00 37.89 351 ARG A N 1
ATOM 1458 C CA . ARG A 1 196 ? 11.637 -3.845 1.354 1.00 40.00 351 ARG A CA 1
ATOM 1459 C C . ARG A 1 196 ? 12.199 -3.252 0.074 1.00 37.96 351 ARG A C 1
ATOM 1460 O O . ARG A 1 196 ? 12.591 -3.982 -0.831 1.00 35.42 351 ARG A O 1
ATOM 1468 N N . GLU A 1 197 ? 12.218 -1.922 -0.005 1.00 31.49 352 GLU A N 1
ATOM 1469 C CA . GLU A 1 197 ? 12.747 -1.242 -1.185 1.00 31.32 352 GLU A CA 1
ATOM 1470 C C . GLU A 1 197 ? 14.228 -1.578 -1.414 1.00 35.23 352 GLU A C 1
ATOM 1471 O O . GLU A 1 197 ? 14.675 -1.757 -2.546 1.00 37.78 352 GLU A O 1
ATOM 1477 N N . TRP A 1 198 ? 14.989 -1.628 -0.328 1.00 34.36 353 TRP A N 1
ATOM 1478 C CA . TRP A 1 198 ? 16.374 -2.075 -0.387 1.00 40.08 353 TRP A CA 1
ATOM 1479 C C . TRP A 1 198 ? 16.413 -3.504 -0.922 1.00 38.27 353 TRP A C 1
ATOM 1480 O O . TRP A 1 198 ? 17.221 -3.839 -1.795 1.00 32.30 353 TRP A O 1
ATOM 1491 N N . GLY A 1 199 ? 15.517 -4.328 -0.391 1.00 33.02 354 GLY A N 1
ATOM 1492 C CA . GLY A 1 199 ? 15.319 -5.682 -0.870 1.00 37.39 354 GLY A CA 1
ATOM 1493 C C . GLY A 1 199 ? 15.083 -5.807 -2.365 1.00 40.94 354 GLY A C 1
ATOM 1494 O O . GLY A 1 199 ? 15.614 -6.728 -2.982 1.00 39.04 354 GLY A O 1
ATOM 1495 N N . THR A 1 200 ? 14.304 -4.894 -2.953 1.00 33.60 355 THR A N 1
ATOM 1496 C CA . THR A 1 200 ? 13.965 -4.998 -4.370 1.00 36.19 355 THR A CA 1
ATOM 1497 C C . THR A 1 200 ? 15.166 -4.695 -5.251 1.00 41.50 355 THR A C 1
ATOM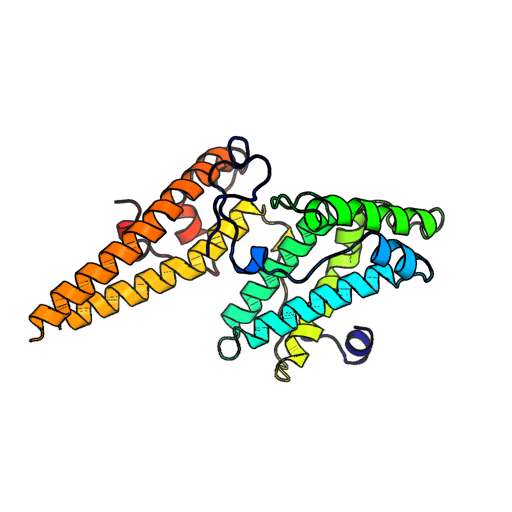 1498 O O . THR A 1 200 ? 15.251 -5.165 -6.384 1.00 50.49 355 THR A O 1
ATOM 1502 N N . TYR A 1 201 ? 16.087 -3.893 -4.743 1.00 34.85 356 TYR A N 1
ATOM 1503 C CA . TYR A 1 201 ? 17.281 -3.574 -5.510 1.00 49.75 356 TYR A CA 1
ATOM 1504 C C . TYR A 1 201 ? 18.367 -4.644 -5.333 1.00 45.63 356 TYR A C 1
ATOM 1505 O O . TYR A 1 201 ? 19.003 -5.061 -6.301 1.00 45.69 356 TYR A O 1
ATOM 1514 N N . VAL A 1 202 ? 18.547 -5.112 -4.105 1.00 40.86 357 VAL A N 1
ATOM 1515 C CA . VAL A 1 202 ? 19.686 -5.969 -3.782 1.00 42.04 357 VAL A CA 1
ATOM 1516 C C . VAL A 1 202 ? 19.504 -7.420 -4.230 1.00 47.83 357 VAL A C 1
ATOM 1517 O O . VAL A 1 202 ? 20.423 -8.021 -4.785 1.00 45.33 357 VAL A O 1
ATOM 1521 N N . CYS A 1 203 ? 18.317 -7.975 -4.007 1.00 42.71 358 CYS A N 1
ATOM 1522 C CA . CYS A 1 203 ? 18.038 -9.339 -4.439 1.00 47.92 358 CYS A CA 1
ATOM 1523 C C . CYS A 1 203 ? 18.080 -9.473 -5.951 1.00 48.91 358 CYS A C 1
ATOM 1524 O O . CYS A 1 203 ? 18.375 -10.542 -6.475 1.00 50.14 358 CYS A O 1
ATOM 1527 N N . GLU A 1 204 ? 17.789 -8.383 -6.650 1.00 43.37 359 GLU A N 1
ATOM 1528 C CA . GLU A 1 204 ? 17.925 -8.364 -8.095 1.00 43.03 359 GLU A CA 1
ATOM 1529 C C . GLU A 1 204 ? 19.395 -8.315 -8.499 1.00 39.50 359 GLU A C 1
ATOM 1530 O O . GLU A 1 204 ? 19.823 -9.043 -9.405 1.00 40.80 359 GLU A O 1
ATOM 1536 N N . GLU A 1 205 ? 20.164 -7.449 -7.839 1.00 38.36 360 GLU A N 1
ATOM 1537 C CA . GLU A 1 205 ? 21.607 -7.395 -8.054 1.00 38.62 360 GLU A CA 1
ATOM 1538 C C . GLU A 1 205 ? 22.222 -8.763 -7.726 1.00 38.34 360 GLU A C 1
ATOM 1539 O O . GLU A 1 205 ? 23.107 -9.240 -8.429 1.00 45.77 360 GLU A O 1
ATOM 1545 N N . SER A 1 206 ? 21.735 -9.381 -6.655 1.00 40.79 361 SER A N 1
ATOM 1546 C CA . SER A 1 206 ? 22.282 -10.647 -6.169 1.00 46.61 361 SER A CA 1
ATOM 1547 C C . SER A 1 206 ? 22.039 -11.758 -7.186 1.00 47.53 361 SER A C 1
ATOM 1548 O O . SER A 1 206 ? 22.926 -12.556 -7.469 1.00 49.94 361 SER A O 1
ATOM 1551 N N . GLU A 1 207 ? 20.837 -11.789 -7.753 1.00 47.44 362 GLU A N 1
ATOM 1552 C CA . GLU A 1 207 ? 20.525 -12.754 -8.799 1.00 47.84 362 GLU A CA 1
ATOM 1553 C C . GLU A 1 207 ? 21.439 -12.557 -10.005 1.00 50.87 362 GLU A C 1
ATOM 1554 O O . GLU A 1 207 ? 22.108 -13.493 -10.451 1.00 50.26 362 GLU A O 1
ATOM 1560 N N . LYS A 1 208 ? 21.479 -11.331 -10.516 1.00 46.38 363 LYS A N 1
ATOM 1561 C CA . LYS A 1 208 ? 22.326 -11.000 -11.659 1.00 49.44 363 LYS A CA 1
ATOM 1562 C C . LYS A 1 208 ? 23.820 -11.265 -11.424 1.00 43.05 363 LYS A C 1
ATOM 1563 O O . LYS A 1 208 ? 24.507 -11.767 -12.306 1.00 44.27 363 LYS A O 1
ATOM 1569 N N . ASN A 1 209 ? 24.324 -10.911 -10.246 1.00 41.44 364 ASN A N 1
ATOM 1570 C CA . ASN A 1 209 ? 25.766 -11.004 -9.993 1.00 46.42 364 ASN A CA 1
ATOM 1571 C C . ASN A 1 209 ? 26.235 -12.438 -9.826 1.00 45.20 364 ASN A C 1
ATOM 1572 O O . ASN A 1 209 ? 27.370 -12.771 -10.167 1.00 43.39 364 ASN A O 1
ATOM 1577 N N . MET A 1 210 ? 25.342 -13.275 -9.305 1.00 48.32 365 MET A N 1
ATOM 1578 C CA . MET A 1 210 ? 25.554 -14.715 -9.233 1.00 51.04 365 MET A CA 1
ATOM 1579 C C . MET A 1 210 ? 25.680 -15.294 -10.641 1.00 49.36 365 MET A C 1
ATOM 1580 O O . MET A 1 210 ? 26.605 -16.062 -10.922 1.00 46.06 365 MET A O 1
ATOM 1585 N N . ASN A 1 211 ? 24.755 -14.919 -11.528 1.00 50.03 366 ASN A N 1
ATOM 1586 C CA . ASN A 1 211 ? 24.766 -15.411 -12.916 1.00 52.33 366 ASN A CA 1
ATOM 1587 C C . ASN A 1 211 ? 25.999 -14.975 -13.691 1.00 53.14 366 ASN A C 1
ATOM 1588 O O . ASN A 1 211 ? 26.586 -15.763 -14.425 1.00 52.36 366 ASN A O 1
ATOM 1593 N N . THR A 1 212 ? 26.381 -13.710 -13.535 1.00 56.28 367 THR A N 1
ATOM 1594 C CA . THR A 1 212 ? 27.595 -13.203 -14.171 1.00 57.91 367 THR A CA 1
ATOM 1595 C C . THR A 1 212 ? 28.830 -13.964 -13.674 1.00 55.07 367 THR A C 1
ATOM 1596 O O . THR A 1 212 ? 29.717 -14.312 -14.457 1.00 54.19 367 THR A O 1
ATOM 1600 N N . LEU A 1 213 ? 28.866 -14.223 -12.369 1.00 53.97 368 LEU A N 1
ATOM 1601 C CA . LEU A 1 213 ? 29.975 -14.931 -11.738 1.00 55.39 368 LEU A CA 1
ATOM 1602 C C . LEU A 1 213 ? 30.086 -16.337 -12.301 1.00 51.67 368 LEU A C 1
ATOM 1603 O O . LEU A 1 213 ? 31.152 -16.751 -12.758 1.00 52.43 368 LEU A O 1
ATOM 1608 N N . LYS A 1 214 ? 28.972 -17.062 -12.281 1.00 55.08 369 LYS A N 1
ATOM 1609 C CA . LYS A 1 214 ? 28.930 -18.419 -12.818 1.00 57.77 369 LYS A CA 1
ATOM 1610 C C . LYS A 1 214 ? 29.300 -18.470 -14.298 1.00 56.60 369 LYS A C 1
ATOM 1611 O O . LYS A 1 214 ? 30.040 -19.359 -14.718 1.00 57.21 369 LYS A O 1
ATOM 1617 N N . ALA A 1 215 ? 28.799 -17.517 -15.084 1.00 54.12 370 ALA A N 1
ATOM 1618 C CA . ALA A 1 215 ? 29.045 -17.522 -16.529 1.00 55.48 370 ALA A CA 1
ATOM 1619 C C . ALA A 1 215 ? 30.510 -17.244 -16.871 1.00 58.43 370 ALA A C 1
ATOM 1620 O O . ALA A 1 215 ? 31.062 -17.833 -17.803 1.00 63.95 370 ALA A O 1
ATOM 1622 N N . VAL A 1 216 ? 31.142 -16.356 -16.108 1.00 56.10 371 VAL A N 1
ATOM 1623 C CA . VAL A 1 216 ? 32.551 -16.044 -16.329 1.00 55.35 371 VAL A CA 1
ATOM 1624 C C . VAL A 1 216 ? 33.467 -17.128 -15.750 1.00 55.53 371 VAL A C 1
ATOM 1625 O O . VAL A 1 216 ? 34.363 -17.628 -16.433 1.00 55.71 371 VAL A O 1
ATOM 1629 N N . CYS A 1 217 ? 33.227 -17.500 -14.496 1.00 54.05 372 CYS A N 1
ATOM 1630 C CA . CYS A 1 217 ? 34.115 -18.421 -13.790 1.00 52.74 372 CYS A CA 1
ATOM 1631 C C . CYS A 1 217 ? 33.846 -19.895 -14.083 1.00 55.45 372 CYS A C 1
ATOM 1632 O O . CYS A 1 217 ? 34.765 -20.712 -14.037 1.00 57.52 372 CYS A O 1
ATOM 1635 N N . PHE A 1 218 ? 32.594 -20.234 -14.381 1.00 57.18 373 PHE A N 1
ATOM 1636 C CA . PHE A 1 218 ? 32.216 -21.630 -14.616 1.00 57.02 373 PHE A CA 1
ATOM 1637 C C . PHE A 1 218 ? 31.308 -21.821 -15.837 1.00 58.82 373 PHE A C 1
ATOM 1638 O O . PHE A 1 218 ? 30.173 -22.282 -15.690 1.00 55.50 373 PHE A O 1
ATOM 1646 N N . PRO A 1 219 ? 31.795 -21.473 -17.042 1.00 63.59 374 PRO A N 1
ATOM 1647 C CA . PRO A 1 219 ? 30.933 -21.656 -18.215 1.00 72.50 374 PRO A CA 1
ATOM 1648 C C . PRO A 1 219 ? 30.873 -23.120 -18.653 1.00 73.69 374 PRO A C 1
ATOM 1649 O O . PRO A 1 219 ? 29.863 -23.774 -18.390 1.00 74.94 374 PRO A O 1
ATOM 1653 N N . HIS A 1 233 ? 43.153 -16.564 -20.787 1.00 167.43 388 HIS A N 1
ATOM 1654 C CA . HIS A 1 233 ? 42.629 -15.209 -20.646 1.00 103.59 388 HIS A CA 1
ATOM 1655 C C . HIS A 1 233 ? 41.368 -15.188 -19.786 1.00 97.12 388 HIS A C 1
ATOM 1656 O O . HIS A 1 233 ? 41.160 -14.265 -18.995 1.00 100.46 388 HIS A O 1
ATOM 1663 N N . GLU A 1 234 ? 40.535 -16.214 -19.939 1.00 150.54 389 GLU A N 1
ATOM 1664 C CA . GLU A 1 234 ? 39.267 -16.314 -19.216 1.00 134.43 389 GLU A CA 1
ATOM 1665 C C . GLU A 1 234 ? 39.500 -16.474 -17.717 1.00 123.35 389 GLU A C 1
ATOM 1666 O O . GLU A 1 234 ? 38.564 -16.461 -16.915 1.00 120.85 389 GLU A O 1
ATOM 1672 N N . ASN A 1 235 ? 40.767 -16.628 -17.356 1.00 115.96 390 ASN A N 1
ATOM 1673 C CA . ASN A 1 235 ? 41.192 -16.728 -15.974 1.00 111.63 390 ASN A CA 1
ATOM 1674 C C . ASN A 1 235 ? 41.284 -15.342 -15.337 1.00 107.20 390 ASN A C 1
ATOM 1675 O O . ASN A 1 235 ? 40.883 -15.147 -14.189 1.00 104.66 390 ASN A O 1
ATOM 1680 N N . GLU A 1 236 ? 41.810 -14.381 -16.094 1.00 106.87 391 GLU A N 1
ATOM 1681 C CA . GLU A 1 236 ? 41.875 -12.991 -15.646 1.00 104.57 391 GLU A CA 1
ATOM 1682 C C . GLU A 1 236 ? 40.467 -12.418 -15.579 1.00 94.05 391 GLU A C 1
ATOM 1683 O O . GLU A 1 236 ? 40.188 -11.507 -14.799 1.00 91.68 391 GLU A O 1
ATOM 1689 N N . MET A 1 237 ? 39.586 -12.966 -16.408 1.00 85.68 392 MET A N 1
ATOM 1690 C CA . MET A 1 237 ? 38.173 -12.626 -16.372 1.00 78.55 392 MET A CA 1
ATOM 1691 C C . MET A 1 237 ? 37.540 -13.076 -15.059 1.00 70.94 392 MET A C 1
ATOM 1692 O O . MET A 1 237 ? 36.806 -12.317 -14.418 1.00 65.22 392 MET A O 1
ATOM 1697 N N . CYS A 1 238 ? 37.830 -14.314 -14.664 1.00 68.33 393 CYS A N 1
ATOM 1698 C CA . CYS A 1 238 ? 37.253 -14.884 -13.452 1.00 63.59 393 CYS A CA 1
ATOM 1699 C C . CYS A 1 238 ? 37.711 -14.160 -12.185 1.00 63.60 393 CYS A C 1
ATOM 1700 O O . CYS A 1 238 ? 36.887 -13.769 -11.353 1.00 58.74 393 CYS A O 1
ATOM 1703 N N . SER A 1 239 ? 39.022 -13.987 -12.036 1.00 58.43 394 SER A N 1
ATOM 1704 C CA . SER A 1 239 ? 39.552 -13.284 -10.875 1.00 58.82 394 SER A CA 1
ATOM 1705 C C . SER A 1 239 ? 38.990 -11.863 -10.784 1.00 60.00 394 SER A C 1
ATOM 1706 O O . SER A 1 239 ? 38.579 -11.422 -9.713 1.00 58.78 394 SER A O 1
ATOM 1709 N N . SER A 1 240 ? 38.958 -11.161 -11.914 1.00 64.17 395 SER A N 1
ATOM 1710 C CA . SER A 1 240 ? 38.425 -9.800 -11.968 1.00 65.89 395 SER A CA 1
ATOM 1711 C C . SER A 1 240 ? 36.967 -9.768 -11.519 1.00 64.40 395 SER A C 1
ATOM 1712 O O . SER A 1 240 ? 36.579 -8.961 -10.675 1.00 63.56 395 SER A O 1
ATOM 1715 N N . THR A 1 241 ? 36.168 -10.667 -12.084 1.00 65.05 396 THR A N 1
ATOM 1716 C CA . THR A 1 241 ? 34.748 -10.749 -11.775 1.00 61.43 396 THR A CA 1
ATOM 1717 C C . THR A 1 241 ? 34.516 -11.117 -10.313 1.00 56.26 396 THR A C 1
ATOM 1718 O O . THR A 1 241 ? 33.616 -10.584 -9.666 1.00 56.52 396 THR A O 1
ATOM 1722 N N . LEU A 1 242 ? 35.331 -12.031 -9.794 1.00 60.03 397 LEU A N 1
ATOM 1723 C CA . LEU A 1 242 ? 35.201 -12.464 -8.411 1.00 57.37 397 LEU A CA 1
ATOM 1724 C C . LEU A 1 242 ? 35.562 -11.318 -7.469 1.00 57.16 397 LEU A C 1
ATOM 1725 O O . LEU A 1 242 ? 34.998 -11.197 -6.383 1.00 56.60 397 LEU A O 1
ATOM 1730 N N . LYS A 1 243 ? 36.510 -10.484 -7.889 1.00 60.34 398 LYS A N 1
ATOM 1731 C CA . LYS A 1 243 ? 36.886 -9.297 -7.125 1.00 65.53 398 LYS A CA 1
ATOM 1732 C C . LYS A 1 243 ? 35.716 -8.322 -7.026 1.00 59.19 398 LYS A C 1
ATOM 1733 O O . LYS A 1 243 ? 35.377 -7.857 -5.933 1.00 52.11 398 LYS A O 1
ATOM 1739 N N . LYS A 1 244 ? 35.110 -8.009 -8.170 1.00 58.72 399 LYS A N 1
ATOM 1740 C CA . LYS A 1 244 ? 33.995 -7.061 -8.212 1.00 59.16 399 LYS A CA 1
ATOM 1741 C C . LYS A 1 244 ? 32.790 -7.590 -7.442 1.00 56.95 399 LYS A C 1
ATOM 1742 O O . LYS A 1 244 ? 32.030 -6.818 -6.857 1.00 51.50 399 LYS A O 1
ATOM 1748 N N . TYR A 1 245 ? 32.620 -8.909 -7.445 1.00 54.75 400 TYR A N 1
ATOM 1749 C CA . TYR A 1 245 ? 31.505 -9.521 -6.738 1.00 50.48 400 TYR A CA 1
ATOM 1750 C C . TYR A 1 245 ? 31.656 -9.359 -5.225 1.00 55.09 400 TYR A C 1
ATOM 1751 O O . TYR A 1 245 ? 30.679 -9.083 -4.527 1.00 54.93 400 TYR A O 1
ATOM 1760 N N . GLU A 1 246 ? 32.876 -9.557 -4.724 1.00 56.32 401 GLU A N 1
ATOM 1761 C CA . GLU A 1 246 ? 33.171 -9.396 -3.302 1.00 57.63 401 GLU A CA 1
ATOM 1762 C C . GLU A 1 246 ? 32.941 -7.953 -2.827 1.00 55.90 401 GLU A C 1
ATOM 1763 O O . GLU A 1 246 ? 32.454 -7.716 -1.716 1.00 56.30 401 GLU A O 1
ATOM 1769 N N . GLU A 1 247 ? 33.314 -6.994 -3.668 1.00 52.04 402 GLU A N 1
ATOM 1770 C CA . GLU A 1 247 ? 33.106 -5.584 -3.366 1.00 55.67 402 GLU A CA 1
ATOM 1771 C C . GLU A 1 247 ? 31.624 -5.253 -3.284 1.00 54.86 402 GLU A C 1
ATOM 1772 O O . GLU A 1 247 ? 31.185 -4.614 -2.329 1.00 57.30 402 GLU A O 1
ATOM 1778 N N . TRP A 1 248 ? 30.856 -5.692 -4.279 1.00 53.49 403 TRP A N 1
ATOM 1779 C CA . TRP A 1 248 ? 29.404 -5.543 -4.232 1.00 47.89 403 TRP A CA 1
ATOM 1780 C C . TRP A 1 248 ? 28.857 -6.195 -2.969 1.00 51.42 403 TRP A C 1
ATOM 1781 O O . TRP A 1 248 ? 27.996 -5.627 -2.290 1.00 54.45 403 TRP A O 1
ATOM 1792 N N . TYR A 1 249 ? 29.372 -7.382 -2.649 1.00 46.72 404 TYR A N 1
ATOM 1793 C CA . TYR A 1 249 ? 28.944 -8.097 -1.450 1.00 48.38 404 TYR A CA 1
ATOM 1794 C C . TYR A 1 249 ? 29.250 -7.321 -0.168 1.00 51.68 404 TYR A C 1
ATOM 1795 O O . TYR A 1 249 ? 28.390 -7.218 0.695 1.00 59.03 404 TYR A O 1
ATOM 1804 N N . ASN A 1 250 ? 30.461 -6.781 -0.042 1.00 49.68 405 ASN A N 1
ATOM 1805 C CA . ASN A 1 250 ? 30.833 -6.026 1.160 1.00 54.40 405 ASN A CA 1
ATOM 1806 C C . ASN A 1 250 ? 29.901 -4.832 1.410 1.00 58.77 405 ASN A C 1
ATOM 1807 O O . ASN A 1 250 ? 29.443 -4.602 2.535 1.00 54.25 405 ASN A O 1
ATOM 1812 N N . LYS A 1 251 ? 29.635 -4.070 0.354 1.00 57.88 406 LYS A N 1
ATOM 1813 C CA . LYS A 1 251 ? 28.763 -2.903 0.451 1.00 58.27 406 LYS A CA 1
ATOM 1814 C C . LYS A 1 251 ? 27.368 -3.284 0.944 1.00 52.91 406 LYS A C 1
ATOM 1815 O O . LYS A 1 251 ? 26.884 -2.726 1.932 1.00 54.66 406 LYS A O 1
ATOM 1821 N N . ARG A 1 252 ? 26.733 -4.244 0.270 1.00 46.40 407 ARG A N 1
ATOM 1822 C CA . ARG A 1 252 ? 25.392 -4.683 0.653 1.00 43.25 407 ARG A CA 1
ATOM 1823 C C . ARG A 1 252 ? 25.360 -5.378 2.015 1.00 46.80 407 ARG A C 1
ATOM 1824 O O . ARG A 1 252 ? 24.420 -5.183 2.793 1.00 45.60 407 ARG A O 1
ATOM 1832 N N . LYS A 1 253 ? 26.384 -6.187 2.297 1.00 41.42 408 LYS A N 1
ATOM 1833 C CA . LYS A 1 253 ? 26.498 -6.872 3.582 1.00 42.70 408 LYS A CA 1
ATOM 1834 C C . LYS A 1 253 ? 26.549 -5.877 4.738 1.00 47.90 408 LYS A C 1
ATOM 1835 O O . LYS A 1 253 ? 25.941 -6.104 5.786 1.00 53.49 408 LYS A O 1
ATOM 1841 N N . THR A 1 254 ? 27.266 -4.774 4.549 1.00 47.71 409 THR A N 1
ATOM 1842 C CA . THR A 1 254 ? 27.299 -3.728 5.566 1.00 48.71 409 THR A CA 1
ATOM 1843 C C . THR A 1 254 ? 25.901 -3.145 5.747 1.00 52.30 409 THR A C 1
ATOM 1844 O O . THR A 1 254 ? 25.438 -2.962 6.870 1.00 51.84 409 THR A O 1
ATOM 1848 N N . GLU A 1 255 ? 25.228 -2.873 4.631 1.00 51.62 410 GLU A N 1
ATOM 1849 C CA . GLU A 1 255 ? 23.874 -2.324 4.656 1.00 47.67 410 GLU A CA 1
ATOM 1850 C C . GLU A 1 255 ? 22.871 -3.320 5.240 1.00 44.96 410 GLU A C 1
ATOM 1851 O O . GLU A 1 255 ? 21.975 -2.944 5.999 1.00 42.75 410 GLU A O 1
ATOM 1857 N N . TRP A 1 256 ? 23.040 -4.591 4.890 1.00 42.30 411 TRP A N 1
ATOM 1858 C CA . TRP A 1 256 ? 22.220 -5.667 5.441 1.00 42.48 411 TRP A CA 1
ATOM 1859 C C . TRP A 1 256 ? 22.337 -5.735 6.966 1.00 48.13 411 TRP A C 1
ATOM 1860 O O . TRP A 1 256 ? 21.335 -5.911 7.666 1.00 46.17 411 TRP A O 1
ATOM 1871 N N . THR A 1 257 ? 23.560 -5.590 7.471 1.00 49.11 412 THR A N 1
ATOM 1872 C CA . THR A 1 257 ? 23.824 -5.669 8.907 1.00 53.20 412 THR A CA 1
ATOM 1873 C C . THR A 1 257 ? 23.121 -4.564 9.686 1.00 49.38 412 THR A C 1
ATOM 1874 O O . THR A 1 257 ? 22.500 -4.813 10.720 1.00 51.76 412 THR A O 1
ATOM 1878 N N . GLU A 1 258 ? 23.224 -3.340 9.184 1.00 48.00 413 GLU A N 1
ATOM 1879 C CA . GLU A 1 258 ? 22.579 -2.194 9.816 1.00 50.37 413 GLU A CA 1
ATOM 1880 C C . GLU A 1 258 ? 21.049 -2.316 9.870 1.00 45.96 413 GLU A C 1
ATOM 1881 O O . GLU A 1 258 ? 20.446 -2.183 10.930 1.00 47.87 413 GLU A O 1
ATOM 1887 N N . GLN A 1 259 ? 20.421 -2.585 8.733 1.00 45.35 414 GLN A N 1
ATOM 1888 C CA . GLN A 1 259 ? 18.962 -2.661 8.687 1.00 46.90 414 GLN A CA 1
ATOM 1889 C C . GLN A 1 259 ? 18.390 -3.812 9.518 1.00 49.45 414 GLN A C 1
ATOM 1890 O O . GLN A 1 259 ? 17.300 -3.692 10.078 1.00 49.61 414 GLN A O 1
ATOM 1896 N N . SER A 1 260 ? 19.131 -4.917 9.600 1.00 39.48 415 SER A N 1
ATOM 1897 C CA . SER A 1 260 ? 18.761 -6.035 10.469 1.00 46.62 415 SER A CA 1
ATOM 1898 C C . SER A 1 260 ? 18.654 -5.605 11.927 1.00 46.65 415 SER A C 1
ATOM 1899 O O . SER A 1 260 ? 17.759 -6.050 12.643 1.00 51.06 415 SER A O 1
ATOM 1902 N N . ILE A 1 261 ? 19.575 -4.751 12.364 1.00 45.38 416 ILE A N 1
ATOM 1903 C CA . ILE A 1 261 ? 19.514 -4.172 13.705 1.00 51.64 416 ILE A CA 1
ATOM 1904 C C . ILE A 1 261 ? 18.163 -3.503 13.947 1.00 46.81 416 ILE A C 1
ATOM 1905 O O . ILE A 1 261 ? 17.472 -3.798 14.926 1.00 48.94 416 ILE A O 1
ATOM 1910 N N . LYS A 1 262 ? 17.787 -2.600 13.048 1.00 45.39 417 LYS A N 1
ATOM 1911 C CA . LYS A 1 262 ? 16.516 -1.904 13.166 1.00 44.08 417 LYS A CA 1
ATOM 1912 C C . LYS A 1 262 ? 15.340 -2.878 13.096 1.00 45.10 417 LYS A C 1
ATOM 1913 O O . LYS A 1 262 ? 14.400 -2.796 13.888 1.00 43.94 417 LYS A O 1
ATOM 1919 N N . TYR A 1 263 ? 15.401 -3.819 12.163 1.00 41.80 418 TYR A N 1
ATOM 1920 C CA . TYR A 1 263 ? 14.308 -4.763 12.019 1.00 44.17 418 TYR A CA 1
ATOM 1921 C C . TYR A 1 263 ? 14.149 -5.615 13.279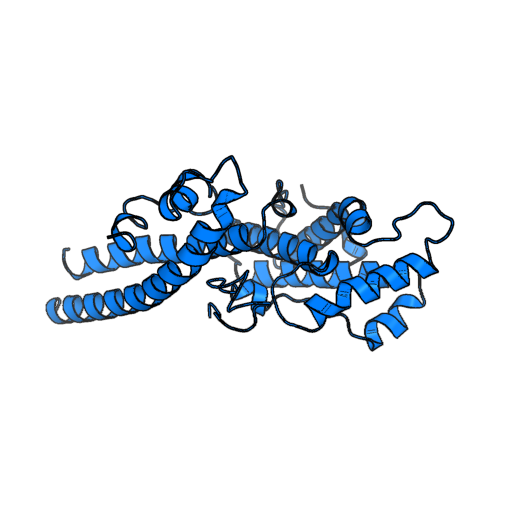 1.00 48.10 418 TYR A C 1
ATOM 1922 O O . TYR A 1 263 ? 13.043 -5.770 13.803 1.00 47.74 418 TYR A O 1
ATOM 1931 N N . ASN A 1 264 ? 15.255 -6.158 13.774 1.00 43.03 419 ASN A N 1
ATOM 1932 C CA . ASN A 1 264 ? 15.192 -7.013 14.949 1.00 50.12 419 ASN A CA 1
ATOM 1933 C C . ASN A 1 264 ? 14.749 -6.272 16.205 1.00 54.94 419 ASN A C 1
ATOM 1934 O O . ASN A 1 264 ? 14.002 -6.818 17.017 1.00 57.80 419 ASN A O 1
ATOM 1939 N N . ASN A 1 265 ? 15.194 -5.024 16.353 1.00 61.10 420 ASN A N 1
ATOM 1940 C CA . ASN A 1 265 ? 14.746 -4.172 17.452 1.00 60.71 420 ASN A CA 1
ATOM 1941 C C . ASN A 1 265 ? 13.238 -3.902 17.412 1.00 58.68 420 ASN A C 1
ATOM 1942 O O . ASN A 1 265 ? 12.562 -3.930 18.443 1.00 58.78 420 ASN A O 1
ATOM 1947 N N . ASP A 1 266 ? 12.718 -3.654 16.215 1.00 54.83 421 ASP A N 1
ATOM 1948 C CA . ASP A 1 266 ? 11.344 -3.173 16.046 1.00 54.50 421 ASP A CA 1
ATOM 1949 C C . ASP A 1 266 ? 10.277 -4.247 15.808 1.00 59.96 421 ASP A C 1
ATOM 1950 O O . ASP A 1 266 ? 9.092 -3.979 16.005 1.00 53.89 421 ASP A O 1
ATOM 1955 N N . LYS A 1 267 ? 10.688 -5.450 15.395 1.00 63.62 422 LYS A N 1
ATOM 1956 C CA . LYS A 1 267 ? 9.731 -6.498 15.010 1.00 59.30 422 LYS A CA 1
ATOM 1957 C C . LYS A 1 267 ? 8.877 -6.993 16.178 1.00 60.72 422 LYS A C 1
ATOM 1958 O O . LYS A 1 267 ? 7.819 -7.590 15.973 1.00 62.13 422 LYS A O 1
ATOM 1964 N N . ILE A 1 268 ? 9.343 -6.730 17.396 1.00 60.03 423 ILE A N 1
ATOM 1965 C CA . ILE A 1 268 ? 8.654 -7.126 18.621 1.00 64.69 423 ILE A CA 1
ATOM 1966 C C . ILE A 1 268 ? 7.217 -6.596 18.700 1.00 66.73 423 ILE A C 1
ATOM 1967 O O . ILE A 1 268 ? 6.319 -7.274 19.201 1.00 71.43 423 ILE A O 1
ATOM 1972 N N . ASN A 1 269 ? 7.002 -5.385 18.193 1.00 58.72 424 ASN A N 1
ATOM 1973 C CA . ASN A 1 269 ? 5.708 -4.720 18.316 1.00 57.65 424 ASN A CA 1
ATOM 1974 C C . ASN A 1 269 ? 4.698 -5.083 17.219 1.00 53.82 424 ASN A C 1
ATOM 1975 O O . ASN A 1 269 ? 3.557 -4.613 17.233 1.00 47.68 424 ASN A O 1
ATOM 1980 N N . TYR A 1 270 ? 5.117 -5.920 16.277 1.00 55.81 425 TYR A N 1
ATOM 1981 C CA . TYR A 1 270 ? 4.222 -6.389 15.223 1.00 60.16 425 TYR A CA 1
ATOM 1982 C C . TYR A 1 270 ? 4.005 -7.883 15.353 1.00 66.96 425 TYR A C 1
ATOM 1983 O O . TYR A 1 270 ? 4.884 -8.691 15.040 1.00 68.42 425 TYR A O 1
ATOM 1992 N N . THR A 1 271 ? 2.818 -8.229 15.836 1.00 74.13 426 THR A N 1
ATOM 1993 C CA . THR A 1 271 ? 2.469 -9.599 16.187 1.00 82.54 426 THR A CA 1
ATOM 1994 C C . THR A 1 271 ? 2.657 -10.577 15.030 1.00 81.51 426 THR A C 1
ATOM 1995 O O . THR A 1 271 ? 2.931 -11.757 15.246 1.00 81.88 426 THR A O 1
ATOM 1999 N N . ASP A 1 272 ? 2.535 -10.077 13.805 1.00 80.50 427 ASP A N 1
ATOM 2000 C CA . ASP A 1 272 ? 2.570 -10.942 12.632 1.00 80.28 427 ASP A CA 1
ATOM 2001 C C . ASP A 1 272 ? 3.955 -11.063 11.976 1.00 72.09 427 ASP A C 1
ATOM 2002 O O . ASP A 1 272 ? 4.121 -11.799 11.005 1.00 73.64 427 ASP A O 1
ATOM 2007 N N . ILE A 1 273 ? 4.951 -10.357 12.510 1.00 65.02 428 ILE A N 1
ATOM 2008 C CA . ILE A 1 273 ? 6.331 -10.533 12.044 1.00 62.50 428 ILE A CA 1
ATOM 2009 C C . ILE A 1 273 ? 7.346 -10.737 13.172 1.00 61.66 428 ILE A C 1
ATOM 2010 O O . ILE A 1 273 ? 8.545 -10.853 12.911 1.00 61.76 428 ILE A O 1
ATOM 2015 N N . LYS A 1 274 ? 6.874 -10.779 14.415 1.00 63.58 429 LYS A N 1
ATOM 2016 C CA . LYS A 1 274 ? 7.776 -10.857 15.568 1.00 66.62 429 LYS A CA 1
ATOM 2017 C C . LYS A 1 274 ? 8.678 -12.095 15.578 1.00 65.15 429 LYS A C 1
ATOM 2018 O O . LYS A 1 274 ? 9.807 -12.037 16.064 1.00 64.04 429 LYS A O 1
ATOM 2024 N N . THR A 1 275 ? 8.194 -13.208 15.038 1.00 62.74 430 THR A N 1
ATOM 2025 C CA . THR A 1 275 ? 8.999 -14.429 15.037 1.00 65.27 430 THR A CA 1
ATOM 2026 C C . THR A 1 275 ? 9.815 -14.596 13.756 1.00 62.33 430 THR A C 1
ATOM 2027 O O . THR A 1 275 ? 10.517 -15.581 13.603 1.00 58.05 430 THR A O 1
ATOM 2031 N N . LEU A 1 276 ? 9.732 -13.636 12.837 1.00 60.71 431 LEU A N 1
ATOM 2032 C CA . LEU A 1 276 ? 10.459 -13.761 11.576 1.00 57.77 431 LEU A CA 1
ATOM 2033 C C . LEU A 1 276 ? 11.836 -13.110 11.639 1.00 56.09 431 LEU A C 1
ATOM 2034 O O . LEU A 1 276 ? 11.999 -12.042 12.228 1.00 49.62 431 LEU A O 1
ATOM 2039 N N . SER A 1 277 ? 12.827 -13.752 11.028 1.00 57.33 432 SER A N 1
ATOM 2040 C CA . SER A 1 277 ? 14.124 -13.115 10.833 1.00 58.83 432 SER A CA 1
ATOM 2041 C C . SER A 1 277 ? 13.977 -12.057 9.733 1.00 56.67 432 SER A C 1
ATOM 2042 O O . SER A 1 277 ? 12.978 -12.058 9.016 1.00 56.98 432 SER A O 1
ATOM 2045 N N . PRO A 1 278 ? 14.962 -11.149 9.591 1.00 53.55 433 PRO A N 1
ATOM 2046 C CA . PRO A 1 278 ? 14.858 -10.161 8.503 1.00 49.07 433 PRO A CA 1
ATOM 2047 C C . PRO A 1 278 ? 14.914 -10.807 7.121 1.00 47.43 433 PRO A C 1
ATOM 2048 O O . PRO A 1 278 ? 14.346 -10.282 6.160 1.00 43.34 433 PRO A O 1
ATOM 2052 N N . SER A 1 279 ? 15.599 -11.941 7.036 1.00 43.14 434 SER A N 1
ATOM 2053 C CA . SER A 1 279 ? 15.638 -12.756 5.825 1.00 48.85 434 SER A CA 1
ATOM 2054 C C . SER A 1 279 ? 14.241 -13.265 5.486 1.00 52.55 434 SER A C 1
ATOM 2055 O O . SER A 1 279 ? 13.740 -13.082 4.372 1.00 54.72 434 SER A O 1
ATOM 2058 N N . GLU A 1 280 ? 13.621 -13.917 6.462 1.00 50.57 435 GLU A N 1
ATOM 2059 C CA . GLU A 1 280 ? 12.297 -14.487 6.282 1.00 49.12 435 GLU A CA 1
ATOM 2060 C C . GLU A 1 280 ? 11.275 -13.401 5.993 1.00 47.56 435 GLU A C 1
ATOM 2061 O O . GLU A 1 280 ? 10.299 -13.639 5.295 1.00 51.18 435 GLU A O 1
ATOM 2067 N N . TYR A 1 281 ? 11.496 -12.204 6.525 1.00 46.38 436 TYR A N 1
ATOM 2068 C CA . TYR A 1 281 ? 10.550 -11.126 6.283 1.00 45.13 436 TYR A CA 1
ATOM 2069 C C . TYR A 1 281 ? 10.538 -10.717 4.810 1.00 41.54 436 TYR A C 1
ATOM 2070 O O . TYR A 1 281 ? 9.477 -10.592 4.203 1.00 43.24 436 TYR A O 1
ATOM 2079 N N . LEU A 1 282 ? 11.726 -10.547 4.240 1.00 38.98 437 LEU A N 1
ATOM 2080 C CA . LEU A 1 282 ? 11.868 -10.139 2.849 1.00 39.19 437 LEU A CA 1
ATOM 2081 C C . LEU A 1 282 ? 11.542 -11.254 1.860 1.00 46.08 437 LEU A C 1
ATOM 2082 O O . LEU A 1 282 ? 11.100 -10.981 0.747 1.00 43.99 437 LEU A O 1
ATOM 2087 N N . ILE A 1 283 ? 11.769 -12.502 2.264 1.00 46.26 438 ILE A N 1
ATOM 2088 C CA . ILE A 1 283 ? 11.505 -13.654 1.401 1.00 46.23 438 ILE A CA 1
ATOM 2089 C C . ILE A 1 283 ? 10.016 -13.979 1.318 1.00 45.16 438 ILE A C 1
ATOM 2090 O O . ILE A 1 283 ? 9.498 -14.302 0.241 1.00 48.39 438 ILE A O 1
ATOM 2095 N N . GLU A 1 284 ? 9.333 -13.878 2.452 1.00 54.01 439 GLU A N 1
ATOM 2096 C CA . GLU A 1 284 ? 7.958 -14.350 2.563 1.00 37.44 439 GLU A CA 1
ATOM 2097 C C . GLU A 1 284 ? 6.906 -13.230 2.519 1.00 40.85 439 GLU A C 1
ATOM 2098 O O . GLU A 1 284 ? 5.789 -13.445 2.031 1.00 46.10 439 GLU A O 1
ATOM 2104 N N . LYS A 1 285 ? 7.265 -12.046 3.018 1.00 78.12 440 LYS A N 1
ATOM 2105 C CA . LYS A 1 285 ? 6.294 -10.971 3.226 1.00 66.28 440 LYS A CA 1
ATOM 2106 C C . LYS A 1 285 ? 6.508 -9.743 2.346 1.00 61.08 440 LYS A C 1
ATOM 2107 O O . LYS A 1 285 ? 5.877 -8.709 2.553 1.00 60.61 440 LYS A O 1
ATOM 2113 N N . CYS A 1 286 ? 7.399 -9.846 1.373 1.00 56.70 441 CYS A N 1
ATOM 2114 C CA . CYS A 1 286 ? 7.611 -8.743 0.457 1.00 56.26 441 CYS A CA 1
ATOM 2115 C C . CYS A 1 286 ? 7.308 -9.183 -0.969 1.00 56.14 441 CYS A C 1
ATOM 2116 O O . CYS A 1 286 ? 8.197 -9.642 -1.676 1.00 49.39 441 CYS A O 1
ATOM 2119 N N . PRO A 1 287 ? 6.044 -9.038 -1.400 1.00 59.41 442 PRO A N 1
ATOM 2120 C CA . PRO A 1 287 ? 5.672 -9.496 -2.748 1.00 61.10 442 PRO A CA 1
ATOM 2121 C C . PRO A 1 287 ? 6.386 -8.739 -3.873 1.00 57.27 442 PRO A C 1
ATOM 2122 O O . PRO A 1 287 ? 6.604 -9.310 -4.939 1.00 56.04 442 PRO A O 1
ATOM 2126 N N . GLU A 1 288 ? 6.782 -7.491 -3.642 1.00 49.34 443 GLU A N 1
ATOM 2127 C CA . GLU A 1 288 ? 7.502 -6.772 -4.687 1.00 48.56 443 GLU A CA 1
ATOM 2128 C C . GLU A 1 288 ? 8.980 -7.183 -4.798 1.00 47.38 443 GLU A C 1
ATOM 2129 O O . GLU A 1 288 ? 9.638 -6.880 -5.790 1.00 65.20 443 GLU A O 1
ATOM 2135 N N . CYS A 1 289 ? 9.487 -7.893 -3.793 1.00 46.99 444 CYS A N 1
ATOM 2136 C CA . CYS A 1 289 ? 10.933 -8.118 -3.648 1.00 59.00 444 CYS A CA 1
ATOM 2137 C C . C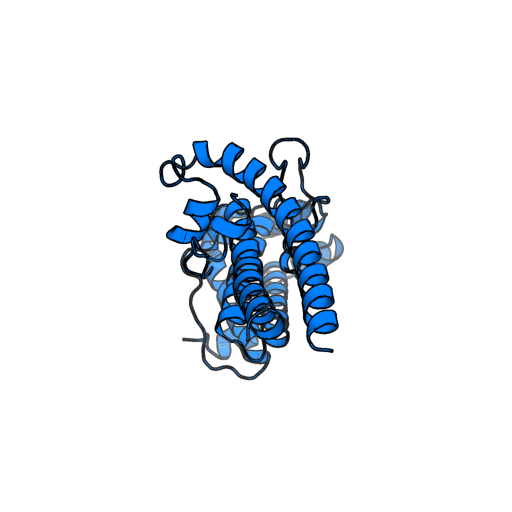YS A 1 289 ? 11.653 -9.077 -4.601 1.00 67.62 444 CYS A C 1
ATOM 2138 O O . CYS A 1 289 ? 12.760 -8.766 -5.045 1.00 70.77 444 CYS A O 1
ATOM 2141 N N . LYS A 1 290 ? 11.064 -10.239 -4.876 1.00 47.77 445 LYS A N 1
ATOM 2142 C CA . LYS A 1 290 ? 11.791 -11.321 -5.552 1.00 58.17 445 LYS A CA 1
ATOM 2143 C C . LYS A 1 290 ? 13.051 -11.767 -4.793 1.00 54.79 445 LYS A C 1
ATOM 2144 O O . LYS A 1 290 ? 14.059 -12.137 -5.405 1.00 52.93 445 LYS A O 1
ATOM 2150 N N . CYS A 1 291 ? 12.994 -11.732 -3.465 1.00 54.15 446 CYS A N 1
ATOM 2151 C CA . CYS A 1 291 ? 14.086 -12.259 -2.646 1.00 57.24 446 CYS A CA 1
ATOM 2152 C C . CYS A 1 291 ? 13.876 -13.740 -2.374 1.00 53.98 446 CYS A C 1
ATOM 2153 O O . CYS A 1 291 ? 12.751 -14.164 -2.108 1.00 51.06 446 CYS A O 1
ATOM 2156 N N . THR A 1 292 ? 14.954 -14.520 -2.440 1.00 52.62 447 THR A N 1
ATOM 2157 C CA . THR A 1 292 ? 14.877 -15.965 -2.192 1.00 56.09 447 THR A CA 1
ATOM 2158 C C . THR A 1 292 ? 15.953 -16.435 -1.211 1.00 54.61 447 THR A C 1
ATOM 2159 O O . THR A 1 292 ? 16.853 -15.677 -0.852 1.00 52.08 447 THR A O 1
ATOM 2163 N N . LYS A 1 293 ? 15.875 -17.692 -0.783 1.00 59.43 448 LYS A N 1
ATOM 2164 C CA . LYS A 1 293 ? 16.896 -18.209 0.124 1.00 60.95 448 LYS A CA 1
ATOM 2165 C C . LYS A 1 293 ? 18.261 -18.216 -0.573 1.00 58.04 448 LYS A C 1
ATOM 2166 O O . LYS A 1 293 ? 19.290 -17.970 0.059 1.00 57.91 448 LYS A O 1
ATOM 2172 N N . LYS A 1 294 ? 18.249 -18.440 -1.885 1.00 56.14 449 LYS A N 1
ATOM 2173 C CA . LYS A 1 294 ? 19.468 -18.517 -2.682 1.00 57.44 449 LYS A CA 1
ATOM 2174 C C . LYS A 1 294 ? 20.092 -17.150 -2.958 1.00 60.55 449 LYS A C 1
ATOM 2175 O O . LYS A 1 294 ? 21.312 -16.997 -2.872 1.00 60.65 449 LYS A O 1
ATOM 2181 N N . ASN A 1 295 ? 19.277 -16.153 -3.298 1.00 50.88 450 ASN A N 1
ATOM 2182 C CA . ASN A 1 295 ? 19.855 -14.860 -3.615 1.00 49.98 450 ASN A CA 1
ATOM 2183 C C . ASN A 1 295 ? 20.015 -13.938 -2.402 1.00 50.79 450 ASN A C 1
ATOM 2184 O O . ASN A 1 295 ? 20.787 -12.985 -2.446 1.00 47.29 450 ASN A O 1
ATOM 2189 N N . LEU A 1 296 ? 19.317 -14.257 -1.312 1.00 52.42 451 LEU A N 1
ATOM 2190 C CA . LEU A 1 296 ? 19.360 -13.438 -0.102 1.00 48.70 451 LEU A CA 1
ATOM 2191 C C . LEU A 1 296 ? 19.958 -14.159 1.113 1.00 57.05 451 LEU A C 1
ATOM 2192 O O . LEU A 1 296 ? 21.032 -13.801 1.616 1.00 55.90 451 LEU A O 1
ATOM 2197 N N . GLN A 1 297 ? 19.235 -15.164 1.591 1.00 52.58 452 GLN A N 1
ATOM 2198 C CA . GLN A 1 297 ? 19.582 -15.872 2.814 1.00 66.31 452 GLN A CA 1
ATOM 2199 C C . GLN A 1 297 ? 20.965 -16.527 2.772 1.00 63.97 452 GLN A C 1
ATOM 2200 O O . GLN A 1 297 ? 21.729 -16.431 3.727 1.00 62.54 452 GLN A O 1
ATOM 2206 N N . ASP A 1 298 ? 21.297 -17.182 1.667 1.00 65.78 453 ASP A N 1
ATOM 2207 C CA . ASP A 1 298 ? 22.572 -17.895 1.589 1.00 70.92 453 ASP A CA 1
ATOM 2208 C C . ASP A 1 298 ? 23.730 -16.944 1.330 1.00 71.83 453 ASP A C 1
ATOM 2209 O O . ASP A 1 298 ? 24.892 -17.275 1.572 1.00 79.98 453 ASP A O 1
ATOM 2214 N N . VAL A 1 299 ? 23.405 -15.759 0.838 1.00 60.50 454 VAL A N 1
ATOM 2215 C CA . VAL A 1 299 ? 24.421 -14.789 0.474 1.00 59.85 454 VAL A CA 1
ATOM 2216 C C . VAL A 1 299 ? 24.805 -13.894 1.658 1.00 63.01 454 VAL A C 1
ATOM 2217 O O . VAL A 1 299 ? 25.990 -13.673 1.922 1.00 63.76 454 VAL A O 1
ATOM 2221 N N . PHE A 1 300 ? 23.803 -13.395 2.377 1.00 60.88 455 PHE A N 1
ATOM 2222 C CA . PHE A 1 300 ? 24.042 -12.403 3.421 1.00 61.73 455 PHE A CA 1
ATOM 2223 C C . PHE A 1 300 ? 23.868 -12.917 4.847 1.00 66.46 455 PHE A C 1
ATOM 2224 O O . PHE A 1 300 ? 24.355 -12.296 5.790 1.00 68.07 455 PHE A O 1
ATOM 2232 N N . GLU A 1 301 ? 23.161 -14.032 5.005 1.00 74.07 456 GLU A N 1
ATOM 2233 C CA . GLU A 1 301 ? 22.848 -14.551 6.335 1.00 86.18 456 GLU A CA 1
ATOM 2234 C C . GLU A 1 301 ? 23.764 -15.724 6.687 1.00 100.07 456 GLU A C 1
ATOM 2235 O O . GLU A 1 301 ? 23.517 -16.441 7.654 1.00 103.49 456 GLU A O 1
ATOM 2241 N N . LEU A 1 302 ? 24.823 -15.898 5.896 1.00 112.66 457 LEU A N 1
ATOM 2242 C CA . LEU A 1 302 ? 25.810 -16.970 6.085 1.00 69.01 457 LEU A CA 1
ATOM 2243 C C . LEU A 1 302 ? 25.185 -18.343 6.346 1.00 76.39 457 LEU A C 1
ATOM 2244 O O . LEU A 1 302 ? 24.071 -18.624 5.904 1.00 82.42 457 LEU A O 1
#

InterPro domains:
  IPR008602 Duffy-antigen binding domain [PF05424] (201-348)
  IPR010784 Merozoite surface protein-type [PF07133] (571-762)
  IPR042202 Duffy-antigen binding superfamily [G3DSA:1.20.1310.20] (164-341)

Organism: Plasmodium falciparum (isolate 3D7) (NCBI:txid36329)

Foldseek 3Di:
DADDVVLLVLAVFAQPQFAPCVHLVPLFTDHNLRVVQQDDDDPVNLVPQLVDPCSNVRVLLRSLLQSLLVLCLVVVPPVLSSQLSSLLSLLQSLQQLQLNRGGPDCSSHCNQVSVLVSCCVPPVPPPDDNGRNSVCVVCSVSSSSSSSSSNCVNPNDPDDDDSPPSNPDPNRLSRLLVLLQPQLVVLVVLVVCQCVQVPVVSVCVNVVSVVVSVVSLVVVLVSVVSSQVSCQVPLCPPPVCNPPRSLRCNDPPRPSRPHDCVSGVVRRVD